Protein AF-0000000085969648 (afdb_homodimer)

Foldseek 3Di:
DDQDDCPDPPNVVQVVVFVVCQVVAADPDPPKKKKKWWAAPVGDIFIFIWHADPVRVPTDHGLRRRCVVCVVVPTLGTAEMEMEIPDPDQDFDDDDPVSLLVVCQSPFAHKYWTAGPVGTIDIDTSCVVAPPHPYPVVVVVVD/DDQDDQPDPPNVVQVVVFVVCQVVAADPDPPKKKKKWWAAPVGDIFIFIWHADPVRVPTDHGLRRRCVVCVVVPTLGTAEMEMEIPDPDQDFDDDDPVSLLVVCQSPFAHKYWTAGPVGTIDIDTSCVVAPPHPYPVVVVVVD

Sequence (286 aa):
MDLGNPSEFPFPDLLKRGKTALSNSYCPYSKFSVAATLLTDDGRIFTGVNVENVSYGLTICAERSAICTAVSEGCQKFKAIVIVTGSTSDECIGPCGACRQFLAEFGTDWDVYFTRKDGSYIKCKVAELLPHAFVPESLQKQSMDLGNPSEFPFPDLLKRGKTALSNSYCPYSKFSVAATLLTDDGRIFTGVNVENVSYGLTICAERSAICTAVSEGCQKFKAIVIVTGSTSDECIGPCGACRQFLAEFGTDWDVYFTRKDGSYIKCKVAELLPHAFVPESLQKQS

Solvent-accessible surface area (backbone atoms only — not comparable to full-atom values): 14949 Å² total; per-residue (Å²): 129,62,60,57,76,60,76,52,85,58,46,52,61,39,50,52,53,13,60,64,34,31,78,28,29,42,31,91,81,80,68,64,31,24,9,13,20,32,32,32,69,87,68,50,77,32,59,8,14,21,40,58,38,72,59,61,90,67,40,38,50,13,61,54,22,11,50,31,37,34,24,35,70,61,44,73,48,55,47,33,36,37,38,36,58,65,54,87,51,80,59,66,61,70,78,52,71,69,48,48,51,57,49,35,58,55,48,39,87,31,38,40,34,20,28,29,72,88,60,50,33,44,65,46,40,41,41,74,76,36,68,88,59,81,32,64,67,60,59,56,69,72,102,128,65,60,58,78,60,78,53,88,58,45,54,60,39,50,52,54,14,61,64,32,32,77,29,28,41,30,91,82,79,68,64,31,26,9,12,20,33,31,32,69,87,68,50,77,31,59,9,14,22,40,59,37,74,60,61,91,67,40,40,49,13,60,55,21,11,50,31,38,33,25,35,70,61,44,74,47,58,46,34,36,38,38,35,55,66,53,87,50,82,59,63,61,71,79,54,71,69,48,48,50,57,49,35,58,56,47,39,86,30,37,39,33,21,30,30,74,87,63,51,33,46,68,47,40,42,41,73,76,36,68,88,59,80,34,65,66,60,60,56,68,74,101

Structure (mmCIF, N/CA/C/O backbone):
data_AF-0000000085969648-model_v1
#
loop_
_entity.id
_entity.type
_entity.pdbx_description
1 polymer 'Cytidine deaminase'
#
loop_
_atom_site.group_PDB
_atom_site.id
_atom_site.type_symbol
_atom_site.label_atom_id
_atom_site.label_alt_id
_atom_site.label_comp_id
_atom_site.label_asym_id
_atom_site.label_entity_id
_atom_site.label_seq_id
_atom_site.pdbx_PDB_ins_code
_atom_site.Cartn_x
_atom_site.Cartn_y
_atom_site.Cartn_z
_atom_site.occupancy
_atom_site.B_iso_or_equiv
_atom_site.auth_seq_id
_atom_site.auth_comp_id
_atom_site.auth_asym_id
_atom_site.auth_atom_id
_atom_site.pdbx_PDB_model_num
ATOM 1 N N . MET A 1 1 ? -1.673 25.516 17.406 1 33.91 1 MET A N 1
ATOM 2 C CA . MET A 1 1 ? -1.643 24.609 16.25 1 33.91 1 MET A CA 1
ATOM 3 C C . MET A 1 1 ? -2.037 25.344 14.977 1 33.91 1 MET A C 1
ATOM 5 O O . MET A 1 1 ? -3.154 25.844 14.867 1 33.91 1 MET A O 1
ATOM 9 N N . ASP A 1 2 ? -1.144 25.984 14.375 1 38.84 2 ASP A N 1
ATOM 10 C CA . ASP A 1 2 ? -1.478 27.047 13.422 1 38.84 2 ASP A CA 1
ATOM 11 C C . ASP A 1 2 ? -2.178 26.469 12.188 1 38.84 2 ASP A C 1
ATOM 13 O O . ASP A 1 2 ? -1.766 25.438 11.656 1 38.84 2 ASP A O 1
ATOM 17 N N . LEU A 1 3 ? -3.42 26.688 12.086 1 44.34 3 LEU A N 1
ATOM 18 C CA . LEU A 1 3 ? -4.215 26.438 10.891 1 44.34 3 LEU A CA 1
ATOM 19 C C . LEU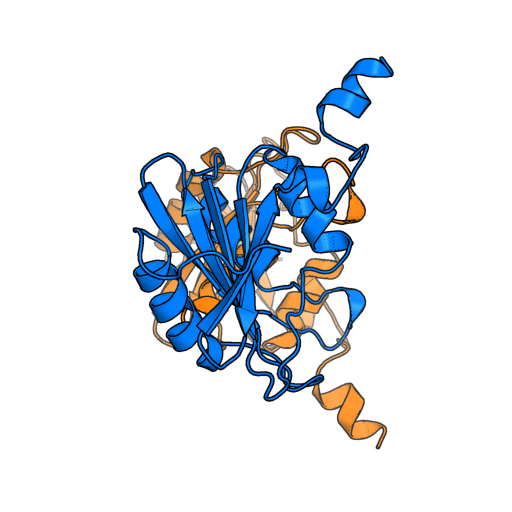 A 1 3 ? -3.561 27.047 9.664 1 44.34 3 LEU A C 1
ATOM 21 O O . LEU A 1 3 ? -3.242 28.25 9.656 1 44.34 3 LEU A O 1
ATOM 25 N N . GLY A 1 4 ? -2.631 26.391 9.141 1 49.47 4 GLY A N 1
ATOM 26 C CA . GLY A 1 4 ? -1.943 27.016 8.023 1 49.47 4 GLY A CA 1
ATOM 27 C C . GLY A 1 4 ? -2.883 27.453 6.914 1 49.47 4 GLY A C 1
ATOM 28 O O . GLY A 1 4 ? -4.059 27.078 6.906 1 49.47 4 GLY A O 1
ATOM 29 N N . ASN A 1 5 ? -2.523 28.531 6.324 1 50.69 5 ASN A N 1
ATOM 30 C CA . ASN A 1 5 ? -3.242 29.125 5.203 1 50.69 5 ASN A CA 1
ATOM 31 C C . ASN A 1 5 ? -3.223 28.219 3.977 1 50.69 5 ASN A C 1
ATOM 33 O O . ASN A 1 5 ? -2.152 27.859 3.492 1 50.69 5 ASN A O 1
ATOM 37 N N . PRO A 1 6 ? -4.289 27.578 3.535 1 56.28 6 PRO A N 1
ATOM 38 C CA . PRO A 1 6 ? -4.57 26.641 2.44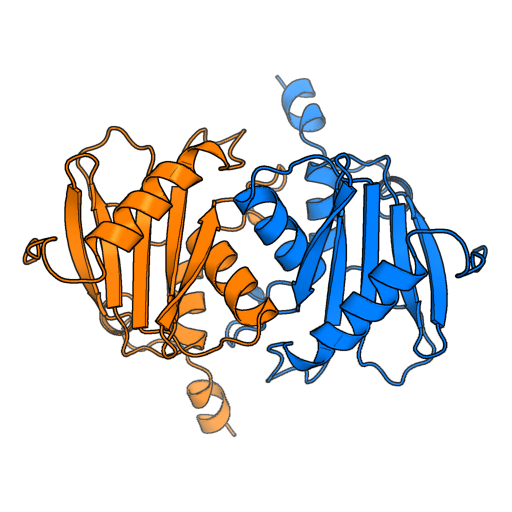3 1 56.28 6 PRO A CA 1
ATOM 39 C C . PRO A 1 6 ? -4.008 27.109 1.104 1 56.28 6 PRO A C 1
ATOM 41 O O . PRO A 1 6 ? -4.047 26.375 0.119 1 56.28 6 PRO A O 1
ATOM 44 N N . SER A 1 7 ? -3.48 28.359 1.023 1 59.16 7 SER A N 1
ATOM 45 C CA . SER A 1 7 ? -3.432 28.906 -0.329 1 59.16 7 SER A CA 1
ATOM 46 C C . SER A 1 7 ? -2.092 28.609 -0.995 1 59.16 7 SER A C 1
ATOM 48 O O . SER A 1 7 ? -1.933 28.828 -2.199 1 59.16 7 SER A O 1
ATOM 50 N N . GLU A 1 8 ? -1.085 28.219 -0.288 1 65.19 8 GLU A N 1
ATOM 51 C CA . GLU A 1 8 ? 0.16 28.141 -1.045 1 65.19 8 GLU A CA 1
ATOM 52 C C . GLU A 1 8 ? 0.368 26.734 -1.601 1 65.19 8 GLU A C 1
ATOM 54 O O . GLU A 1 8 ? 0.03 25.734 -0.945 1 65.19 8 GLU A O 1
ATOM 59 N N . PHE A 1 9 ? 0.714 26.734 -2.943 1 68.06 9 PHE A N 1
ATOM 60 C CA . PHE A 1 9 ? 1.167 25.469 -3.508 1 68.06 9 PHE A CA 1
ATOM 61 C C . PHE A 1 9 ? 2.082 24.734 -2.531 1 68.06 9 PHE A C 1
ATOM 63 O O . PHE A 1 9 ? 2.863 25.375 -1.815 1 68.06 9 PHE A O 1
ATOM 70 N N . PRO A 1 10 ? 1.637 23.5 -2.553 1 77.12 10 PRO A N 1
ATOM 71 C CA . PRO A 1 10 ? 0.837 22.531 -3.322 1 77.12 10 PRO A CA 1
ATOM 72 C C . PRO A 1 10 ? -0.428 22.094 -2.588 1 77.12 10 PRO A C 1
ATOM 74 O O . PRO A 1 10 ? -1.169 21.25 -3.08 1 77.12 10 PRO A O 1
ATOM 77 N N . PHE A 1 11 ? -0.711 22.766 -1.602 1 86.06 11 PHE A N 1
ATOM 78 C CA . PHE A 1 11 ? -1.725 22.234 -0.697 1 86.06 11 PHE A CA 1
ATOM 79 C C . PHE A 1 11 ? -3.08 22.156 -1.389 1 86.06 11 PHE A C 1
ATOM 81 O O . PHE A 1 11 ? -3.732 21.109 -1.369 1 86.06 11 PHE A O 1
ATOM 88 N N . PRO A 1 12 ? -3.441 23.188 -2.145 1 85.25 12 PRO A N 1
ATOM 89 C CA . PRO A 1 12 ? -4.766 23.094 -2.766 1 85.25 12 PRO A CA 1
ATOM 90 C C . PRO A 1 12 ? -4.879 21.922 -3.746 1 85.25 12 PRO A C 1
ATOM 92 O O . PRO A 1 12 ? -5.922 21.281 -3.818 1 85.25 12 PRO A O 1
ATOM 95 N N . ASP A 1 13 ? -3.826 21.703 -4.508 1 89.94 13 ASP A N 1
ATOM 96 C CA . ASP A 1 13 ? -3.826 20.609 -5.469 1 89.94 13 ASP A CA 1
ATOM 97 C C . ASP A 1 13 ? -3.869 19.25 -4.754 1 89.94 13 ASP A C 1
ATOM 99 O O . ASP A 1 13 ? -4.609 18.359 -5.16 1 89.94 13 ASP A O 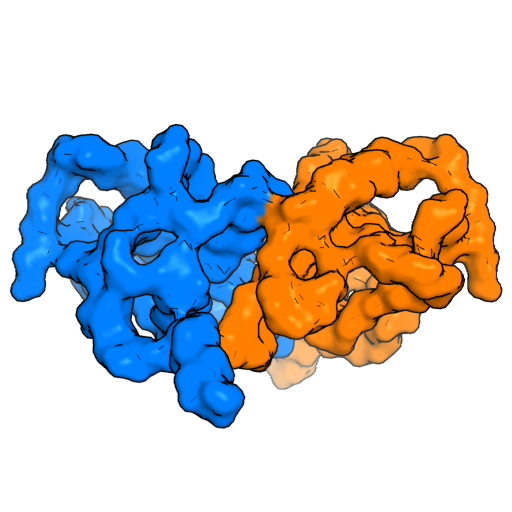1
ATOM 103 N N . LEU A 1 14 ? -3.092 19.141 -3.732 1 94.19 14 LEU A N 1
ATOM 104 C CA . LEU A 1 14 ? -3.055 17.906 -2.963 1 94.19 14 LEU A CA 1
ATOM 105 C C . LEU A 1 14 ? -4.402 17.641 -2.299 1 94.19 14 LEU A C 1
ATOM 107 O O . LEU A 1 14 ? -4.883 16.5 -2.299 1 94.19 14 LEU A O 1
ATOM 111 N N . LEU A 1 15 ? -4.969 18.703 -1.768 1 93.56 15 LEU A N 1
ATOM 112 C CA . LEU A 1 15 ? -6.27 18.562 -1.124 1 93.56 15 LEU A CA 1
ATOM 113 C C . LEU A 1 15 ? -7.332 18.125 -2.129 1 93.56 15 LEU A C 1
ATOM 115 O O . LEU A 1 15 ? -8.109 17.219 -1.854 1 93.56 15 LEU A O 1
ATOM 119 N N . LYS A 1 16 ? -7.367 18.766 -3.223 1 93.81 16 LYS A N 1
ATOM 120 C CA . LYS A 1 16 ? -8.359 18.453 -4.25 1 93.81 16 LYS A CA 1
ATOM 121 C C . LYS A 1 16 ? -8.227 17.016 -4.715 1 93.81 16 LYS A C 1
ATOM 123 O O . LYS A 1 16 ? -9.227 16.297 -4.844 1 93.81 16 LYS A O 1
ATOM 128 N N . ARG A 1 17 ? -7.039 16.562 -4.98 1 95.19 17 ARG A N 1
ATOM 129 C CA . ARG A 1 17 ? -6.797 15.188 -5.398 1 95.19 17 ARG A CA 1
ATOM 130 C C . ARG A 1 17 ? -7.242 14.203 -4.32 1 95.19 17 ARG A C 1
ATOM 132 O O . ARG A 1 17 ? -7.82 13.156 -4.625 1 95.19 17 ARG A O 1
ATOM 139 N N . GLY A 1 18 ? -6.922 14.531 -3.096 1 95.94 18 GLY A N 1
ATOM 140 C CA . GLY A 1 18 ? -7.363 13.703 -1.988 1 95.94 18 GLY A CA 1
ATOM 141 C C . GLY A 1 18 ? -8.875 13.586 -1.891 1 95.94 18 GLY A C 1
ATOM 142 O O . GLY A 1 18 ? -9.406 12.492 -1.735 1 95.94 18 GLY A O 1
ATOM 143 N N . LYS A 1 19 ? -9.523 14.688 -1.994 1 94.75 19 LYS A N 1
ATOM 144 C CA . LYS A 1 19 ? -10.977 14.688 -1.922 1 94.75 19 LYS A CA 1
ATOM 145 C C . LYS A 1 19 ? -11.586 13.836 -3.033 1 94.75 19 LYS A C 1
ATOM 147 O O . LYS A 1 19 ? -12.547 13.094 -2.803 1 94.75 19 LYS A O 1
ATOM 152 N N . THR A 1 20 ? -11.008 13.93 -4.156 1 96.06 20 THR A N 1
ATOM 153 C CA . THR A 1 20 ? -11.484 13.148 -5.293 1 96.06 20 THR A CA 1
ATOM 154 C C . THR A 1 20 ? -11.273 11.656 -5.051 1 96.06 20 THR A C 1
ATOM 156 O O . THR A 1 20 ? -12.109 10.836 -5.43 1 96.06 20 THR A O 1
ATOM 159 N N . ALA A 1 21 ? -10.242 11.305 -4.406 1 97.19 21 ALA A N 1
ATOM 160 C CA . ALA A 1 21 ? -9.852 9.906 -4.227 1 97.19 21 ALA A CA 1
ATOM 161 C C . ALA A 1 21 ? -10.664 9.25 -3.117 1 97.19 21 ALA A C 1
ATOM 163 O O . ALA A 1 21 ? -10.68 8.023 -2.99 1 97.19 21 ALA A O 1
ATOM 164 N N . LEU A 1 22 ? -11.367 10.031 -2.316 1 96.62 22 LEU A N 1
ATOM 165 C CA . LEU A 1 22 ? -12.109 9.5 -1.186 1 96.62 22 LEU A CA 1
ATOM 166 C C . LEU A 1 22 ? -13.094 8.422 -1.643 1 96.62 22 LEU A C 1
ATOM 168 O O . LEU A 1 22 ? -13.297 7.426 -0.942 1 96.62 22 LEU A O 1
ATOM 172 N N . SER A 1 23 ? -13.609 8.57 -2.773 1 96.88 23 SER A N 1
ATOM 173 C CA . SER A 1 23 ? -14.633 7.656 -3.266 1 96.88 23 SER A CA 1
ATOM 174 C C . SER A 1 23 ? -14.039 6.297 -3.617 1 96.88 23 SER A C 1
ATOM 176 O O . SER A 1 23 ? -14.773 5.32 -3.795 1 96.88 23 SER A O 1
ATOM 178 N N . ASN A 1 24 ? -12.766 6.188 -3.74 1 98.06 24 ASN A N 1
ATOM 179 C CA . ASN A 1 24 ? -12.109 4.934 -4.078 1 98.06 24 ASN A CA 1
ATOM 180 C C . ASN A 1 24 ? -11.789 4.113 -2.83 1 98.06 24 ASN A C 1
ATOM 182 O O . ASN A 1 24 ? -11.336 2.971 -2.932 1 98.06 24 ASN A O 1
ATOM 186 N N . SER A 1 25 ? -11.984 4.703 -1.678 1 98.19 25 SER A N 1
ATOM 187 C CA . SER A 1 25 ? -11.656 4 -0.44 1 98.19 25 SER A CA 1
ATOM 188 C C . SER A 1 25 ? -12.375 2.66 -0.36 1 98.19 25 SER A C 1
ATOM 190 O O . SER A 1 25 ? -13.547 2.557 -0.734 1 98.19 25 SER A O 1
ATOM 192 N N . TYR A 1 26 ? -11.68 1.602 0.066 1 98.5 26 TYR A N 1
ATOM 193 C CA . TYR A 1 26 ? -12.289 0.32 0.4 1 98.5 26 TYR A CA 1
ATOM 194 C C . TYR A 1 26 ? -12.461 0.175 1.907 1 98.5 26 TYR A C 1
ATOM 196 O O . TYR A 1 26 ? -11.547 -0.28 2.602 1 98.5 26 TYR A O 1
ATOM 204 N N . CYS A 1 27 ? -13.609 0.521 2.371 1 97.19 27 CYS A N 1
ATOM 205 C CA . CYS A 1 27 ? -13.867 0.559 3.805 1 97.19 27 CYS A CA 1
ATOM 206 C C . CYS A 1 27 ? -15.258 0.007 4.117 1 97.19 27 CYS A C 1
ATOM 208 O O . CYS A 1 27 ? -16.062 0.671 4.777 1 97.19 27 CYS A O 1
ATOM 210 N N . PRO A 1 28 ? -15.484 -1.231 3.738 1 95.75 28 PRO A N 1
ATOM 211 C CA . PRO A 1 28 ? -16.812 -1.8 3.924 1 95.75 28 PRO A CA 1
ATOM 212 C C . PRO A 1 28 ? -17.156 -2.033 5.395 1 95.75 28 PRO A C 1
ATOM 214 O O . PRO A 1 28 ? -18.328 -2.229 5.734 1 95.75 28 PRO A O 1
ATOM 217 N N . TYR A 1 29 ? -16.25 -2.002 6.285 1 94.94 29 TYR A N 1
ATOM 218 C CA . TYR A 1 29 ? -16.5 -2.355 7.68 1 94.94 29 TYR A CA 1
ATOM 219 C C . TYR A 1 29 ? -16.672 -1.106 8.539 1 94.94 29 TYR A C 1
ATOM 221 O O . TYR A 1 29 ? -17.688 -0.944 9.211 1 94.94 29 TYR A O 1
ATOM 229 N N . SER A 1 30 ? -15.734 -0.172 8.492 1 92.44 30 SER A N 1
ATOM 230 C CA . SER A 1 30 ? -15.797 1.049 9.289 1 92.44 30 SER A CA 1
ATOM 231 C C . SER A 1 30 ? -16.703 2.086 8.641 1 92.44 30 SER A C 1
ATOM 233 O O . SER A 1 30 ? -17.266 2.943 9.32 1 92.44 30 SER A O 1
ATOM 235 N N . LYS A 1 31 ? -16.75 1.983 7.281 1 94 31 LYS A N 1
ATOM 236 C CA . LYS A 1 31 ? -17.438 2.98 6.477 1 94 31 LYS A CA 1
ATOM 237 C C . LYS A 1 31 ? -16.812 4.359 6.633 1 94 31 LYS A C 1
ATOM 239 O O . LYS A 1 31 ? -17.484 5.379 6.473 1 94 31 LYS A O 1
ATOM 244 N N . PHE A 1 32 ? -15.602 4.383 7.074 1 94.25 32 PHE A N 1
ATOM 245 C CA . PHE A 1 32 ? -14.828 5.605 7.273 1 94.25 32 PHE A CA 1
ATOM 246 C C . PHE A 1 32 ? -13.781 5.766 6.18 1 94.25 32 PHE A C 1
ATOM 248 O O . PHE A 1 32 ? -12.688 5.195 6.266 1 94.25 32 PHE A O 1
ATOM 255 N N . SER A 1 33 ? -14.078 6.586 5.184 1 97 33 SER A N 1
ATOM 256 C CA . SER A 1 33 ? -13.195 6.742 4.035 1 97 33 SER A CA 1
ATOM 257 C C . SER A 1 33 ? -12.039 7.691 4.352 1 97 33 SER A C 1
ATOM 259 O O . SER A 1 33 ? -12.25 8.742 4.957 1 97 33 SER A O 1
ATOM 261 N N . VAL A 1 34 ? -10.922 7.336 3.986 1 97.25 34 VAL A N 1
ATOM 262 C CA . VAL A 1 34 ? -9.727 8.156 4.125 1 97.25 34 VAL A CA 1
ATOM 263 C C . VAL A 1 34 ? -8.93 8.133 2.824 1 97.25 34 VAL A C 1
ATOM 265 O O . VAL A 1 34 ? -8.828 7.098 2.17 1 97.25 34 VAL A O 1
ATOM 268 N N . ALA A 1 35 ? -8.359 9.234 2.453 1 98.12 35 ALA A N 1
ATOM 269 C CA . ALA A 1 35 ? -7.418 9.367 1.346 1 98.12 35 ALA A CA 1
ATOM 270 C C . ALA A 1 35 ? -6.184 10.156 1.768 1 98.12 35 ALA A C 1
ATOM 272 O O . ALA A 1 35 ? -6.238 10.945 2.709 1 98.12 35 ALA A O 1
ATOM 273 N N . ALA A 1 36 ? -5.113 9.859 1.086 1 98.38 36 ALA A N 1
ATOM 274 C CA . ALA A 1 36 ? -3.865 10.586 1.292 1 98.38 36 ALA A CA 1
ATOM 275 C C . ALA A 1 36 ? -3.207 10.938 -0.039 1 98.38 36 ALA A C 1
ATOM 277 O O . ALA A 1 36 ? -3.211 10.125 -0.971 1 98.38 36 ALA A O 1
ATOM 278 N N . THR A 1 37 ? -2.719 12.117 -0.106 1 98.31 37 THR A N 1
ATOM 279 C CA . THR A 1 37 ? -1.938 12.562 -1.254 1 98.31 37 THR A CA 1
ATOM 280 C C . THR A 1 37 ? -0.514 12.922 -0.833 1 98.31 37 THR A C 1
ATOM 282 O O . THR A 1 37 ? -0.313 13.734 0.068 1 98.31 37 THR A O 1
ATOM 285 N N . LEU A 1 38 ? 0.43 12.328 -1.522 1 98.31 38 LEU A N 1
ATOM 286 C CA . LEU A 1 38 ? 1.841 12.391 -1.16 1 98.31 38 LEU A CA 1
ATOM 287 C C . LEU A 1 38 ? 2.631 13.18 -2.201 1 98.31 38 LEU A C 1
ATOM 289 O O . LEU A 1 38 ? 2.553 12.883 -3.396 1 98.31 38 LEU A O 1
ATOM 293 N N . LEU A 1 39 ? 3.311 14.188 -1.748 1 97.94 39 LEU A N 1
ATOM 294 C CA . LEU A 1 39 ? 4.227 14.945 -2.588 1 97.94 39 LEU A CA 1
ATOM 295 C C . LEU A 1 39 ? 5.664 14.484 -2.385 1 97.94 39 LEU A C 1
ATOM 297 O O . LEU A 1 39 ? 6.184 14.523 -1.266 1 97.94 39 LEU A O 1
ATOM 301 N N . THR A 1 40 ? 6.246 14.086 -3.545 1 97.44 40 THR A N 1
ATOM 302 C CA . THR A 1 40 ? 7.629 13.617 -3.477 1 97.44 40 THR A CA 1
ATOM 303 C C . THR A 1 40 ? 8.602 14.789 -3.641 1 97.44 40 THR A C 1
ATOM 305 O O . THR A 1 40 ? 8.188 15.898 -3.977 1 97.44 40 THR A O 1
ATOM 308 N N . ASP A 1 41 ? 9.891 14.484 -3.395 1 94.94 41 ASP A N 1
ATOM 309 C CA . ASP A 1 41 ? 10.914 15.516 -3.471 1 94.94 41 ASP A CA 1
ATOM 310 C C . ASP A 1 41 ? 11.141 15.961 -4.914 1 94.94 41 ASP A C 1
ATOM 312 O O . ASP A 1 41 ? 11.586 17.094 -5.16 1 94.94 41 ASP A O 1
ATOM 316 N N . ASP A 1 42 ? 10.805 15.055 -5.812 1 94.44 42 ASP A N 1
ATOM 317 C CA . ASP A 1 42 ? 10.984 15.398 -7.219 1 94.44 42 ASP A CA 1
ATOM 318 C C . ASP A 1 42 ? 9.711 16 -7.809 1 94.44 42 ASP A C 1
ATOM 320 O O . ASP A 1 42 ? 9.617 16.188 -9.023 1 94.44 42 ASP A O 1
ATOM 324 N N . GLY A 1 43 ? 8.711 16.234 -6.969 1 94.25 43 GLY A N 1
ATOM 325 C CA . GLY A 1 43 ? 7.551 17.016 -7.379 1 94.25 43 GLY A CA 1
ATOM 326 C C . GLY A 1 43 ? 6.395 16.156 -7.852 1 94.25 43 GLY A C 1
ATOM 327 O O . GLY A 1 43 ? 5.355 16.672 -8.266 1 94.25 43 GLY A O 1
ATOM 328 N N . ARG A 1 44 ? 6.527 14.875 -7.832 1 96.38 44 ARG A N 1
ATOM 329 C CA . ARG A 1 44 ? 5.434 13.992 -8.219 1 96.38 44 ARG A CA 1
ATOM 330 C C . ARG A 1 44 ? 4.426 13.844 -7.086 1 96.38 44 ARG A C 1
ATOM 332 O O . ARG A 1 44 ? 4.77 14.008 -5.914 1 96.38 44 ARG A O 1
ATOM 339 N N . ILE A 1 45 ? 3.145 13.594 -7.516 1 97.19 45 ILE A N 1
ATOM 340 C CA . ILE A 1 45 ? 2.074 13.422 -6.539 1 97.19 45 ILE A CA 1
ATOM 341 C C . ILE A 1 45 ? 1.483 12.023 -6.664 1 97.19 45 ILE A C 1
ATOM 343 O O . ILE A 1 45 ? 1.191 11.562 -7.77 1 97.19 45 ILE A O 1
ATOM 347 N N . PHE A 1 46 ? 1.415 11.273 -5.559 1 98 46 PHE A N 1
ATOM 348 C CA . PHE A 1 46 ? 0.797 9.953 -5.496 1 98 46 PHE A CA 1
ATOM 349 C C . PHE A 1 46 ? -0.366 9.953 -4.512 1 98 46 PHE A C 1
ATOM 351 O O . PHE A 1 46 ? -0.323 10.633 -3.486 1 98 46 PHE A O 1
ATOM 358 N N . THR A 1 47 ? -1.393 9.172 -4.824 1 98.19 47 THR A N 1
ATOM 359 C CA . THR A 1 47 ? -2.588 9.078 -3.992 1 98.19 47 THR A CA 1
ATOM 360 C C . THR A 1 47 ? -2.756 7.664 -3.445 1 98.19 47 THR A C 1
ATOM 362 O O . THR A 1 47 ? -2.42 6.688 -4.121 1 98.19 47 THR A O 1
ATOM 365 N N . GLY A 1 48 ? -3.184 7.559 -2.254 1 98.69 48 GLY A N 1
ATOM 366 C CA . GLY A 1 48 ? -3.596 6.324 -1.607 1 98.69 48 GLY A CA 1
ATOM 367 C C . GLY A 1 48 ? -4.891 6.461 -0.829 1 98.69 48 GLY A C 1
ATOM 368 O O . GLY A 1 48 ? -5.238 7.555 -0.38 1 98.69 48 GLY A O 1
ATOM 369 N N . VAL A 1 49 ? -5.586 5.348 -0.695 1 98.75 49 VAL A N 1
ATOM 370 C CA . VAL A 1 49 ? -6.789 5.305 0.129 1 98.75 49 VAL A CA 1
ATOM 371 C C . VAL A 1 49 ? -6.684 4.16 1.135 1 98.75 49 VAL A C 1
ATOM 373 O O . VAL A 1 49 ? -5.789 3.316 1.033 1 98.75 49 VAL A O 1
ATOM 376 N N . ASN A 1 50 ? -7.57 4.25 2.148 1 98.56 50 ASN A N 1
ATOM 377 C CA . ASN A 1 50 ? -7.582 3.113 3.062 1 98.56 50 ASN A CA 1
ATOM 378 C C . ASN A 1 50 ? -8.195 1.877 2.406 1 98.56 50 ASN A C 1
ATOM 380 O O . ASN A 1 50 ? -9.156 1.982 1.645 1 98.56 50 ASN A O 1
ATOM 384 N N . VAL A 1 51 ? -7.539 0.746 2.633 1 98.69 51 VAL A N 1
ATOM 385 C CA . VAL A 1 51 ? -7.941 -0.57 2.146 1 98.69 51 VAL A CA 1
ATOM 386 C C . VAL A 1 51 ? -8.164 -1.513 3.326 1 98.69 51 VAL A C 1
ATOM 388 O O . VAL A 1 51 ? -7.211 -2.105 3.842 1 98.69 51 VAL A O 1
ATOM 391 N N . GLU A 1 52 ? -9.422 -1.707 3.65 1 98.25 52 GLU A N 1
ATOM 392 C CA . GLU A 1 52 ? -9.758 -2.5 4.828 1 98.25 52 GLU A CA 1
ATOM 393 C C . GLU A 1 52 ? -9.766 -3.992 4.508 1 98.25 52 GLU A C 1
ATOM 395 O O . GLU A 1 52 ? -9.742 -4.379 3.34 1 98.25 52 GLU A O 1
ATOM 400 N N . ASN A 1 53 ? -9.656 -4.738 5.465 1 98.12 53 ASN A N 1
ATOM 401 C CA . ASN A 1 53 ? -9.664 -6.195 5.406 1 98.12 53 ASN A CA 1
ATOM 402 C C . ASN A 1 53 ? -10.523 -6.801 6.512 1 98.12 53 ASN A C 1
ATOM 404 O O . ASN A 1 53 ? -10.586 -6.262 7.617 1 98.12 53 ASN A O 1
ATOM 408 N N . VAL A 1 54 ? -11.117 -7.934 6.211 1 96.06 54 VAL A N 1
ATOM 409 C CA . VAL A 1 54 ? -11.961 -8.617 7.184 1 96.06 54 VAL A CA 1
ATOM 410 C C . VAL A 1 54 ? -11.125 -9.047 8.383 1 96.06 54 VAL A C 1
ATOM 412 O O . VAL A 1 54 ? -11.633 -9.117 9.508 1 96.06 54 VAL A O 1
ATOM 415 N N . SER A 1 55 ? -9.977 -9.516 8.141 1 95.06 55 SER A N 1
ATOM 416 C CA . SER A 1 55 ? -9 -9.555 9.227 1 95.06 55 SER A CA 1
ATOM 417 C C . SER A 1 55 ? -8.5 -8.148 9.57 1 95.06 55 SER A C 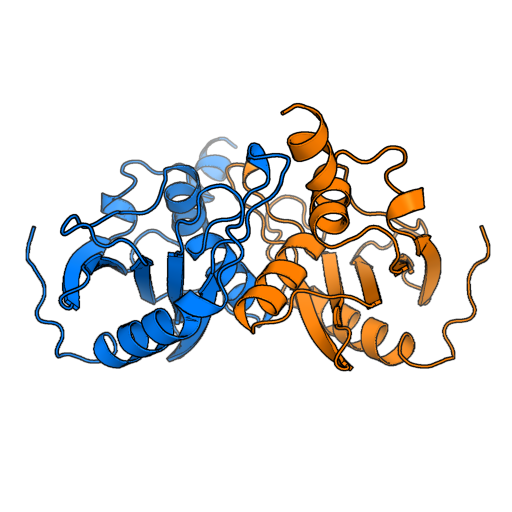1
ATOM 419 O O . SER A 1 55 ? -7.543 -7.66 8.961 1 95.06 55 SER A O 1
ATOM 421 N N . TYR A 1 56 ? -8.969 -7.516 10.531 1 94.19 56 TYR A N 1
ATOM 422 C CA . TYR A 1 56 ? -8.859 -6.078 10.75 1 94.19 56 TYR A CA 1
ATOM 423 C C . TYR A 1 56 ? -7.402 -5.66 10.898 1 94.19 56 TYR A C 1
ATOM 425 O O . TYR A 1 56 ? -7.016 -4.566 10.469 1 94.19 56 TYR A O 1
ATOM 433 N N . GLY A 1 57 ? -6.594 -6.41 11.5 1 94.44 57 GLY A N 1
ATOM 434 C CA . GLY A 1 57 ? -5.188 -6.098 11.703 1 94.44 57 GLY A CA 1
ATOM 435 C C . GLY A 1 57 ? -4.41 -5.977 10.406 1 94.44 57 GLY A C 1
ATOM 436 O O . GLY A 1 57 ? -3.291 -5.461 10.391 1 94.44 57 GLY A O 1
ATOM 437 N N . LEU A 1 58 ? -4.984 -6.355 9.227 1 96.5 58 LEU A N 1
ATOM 438 C CA . LEU A 1 58 ? -4.301 -6.332 7.941 1 96.5 58 LEU A CA 1
ATOM 439 C C . LEU A 1 58 ? -4.715 -5.109 7.129 1 96.5 58 LEU A C 1
ATOM 441 O O . LEU A 1 58 ? -4.227 -4.906 6.016 1 96.5 58 LEU A O 1
ATOM 445 N N . THR A 1 59 ? -5.645 -4.332 7.738 1 98.06 59 THR A N 1
ATOM 446 C CA . THR A 1 59 ? -6.047 -3.092 7.086 1 98.06 59 THR A CA 1
ATOM 447 C C . THR A 1 59 ? -4.836 -2.197 6.836 1 98.06 59 THR A C 1
ATOM 449 O O . THR A 1 59 ? -3.938 -2.107 7.676 1 98.06 59 THR A O 1
ATOM 452 N N . ILE A 1 60 ? -4.844 -1.564 5.676 1 98.44 60 ILE A N 1
ATOM 453 C CA . ILE A 1 60 ? -3.777 -0.624 5.344 1 98.44 60 ILE A CA 1
ATOM 454 C C . ILE A 1 60 ? -4.355 0.782 5.203 1 98.44 60 ILE A C 1
ATOM 456 O O . ILE A 1 60 ? -5.242 1.014 4.379 1 98.44 60 ILE A O 1
ATOM 460 N N . CYS A 1 61 ? -3.855 1.697 5.934 1 98.44 61 CYS A N 1
ATOM 461 C CA . CYS A 1 61 ? -4.324 3.078 5.934 1 98.44 61 CYS A CA 1
ATOM 462 C C . CYS A 1 61 ? -3.945 3.781 4.633 1 98.44 61 CYS A C 1
ATOM 464 O O . CYS A 1 61 ? -3.023 3.355 3.938 1 98.44 61 CYS A O 1
ATOM 466 N N . ALA A 1 62 ? -4.57 4.883 4.41 1 98.69 62 ALA A N 1
ATOM 467 C CA . ALA A 1 62 ? -4.375 5.676 3.199 1 98.69 62 ALA A CA 1
ATOM 468 C C . ALA A 1 62 ? -2.928 6.148 3.084 1 98.69 62 ALA A C 1
ATOM 470 O O . ALA A 1 62 ? -2.354 6.152 1.991 1 98.69 62 ALA A O 1
ATOM 471 N N . GLU A 1 63 ? -2.371 6.59 4.203 1 98.38 63 GLU A N 1
ATOM 472 C CA . GLU A 1 63 ? -1.003 7.102 4.195 1 98.38 63 GLU A CA 1
ATOM 473 C C . GLU A 1 63 ? -0.02 6.043 3.705 1 98.38 63 GLU A C 1
ATOM 475 O O . GLU A 1 63 ? 0.824 6.32 2.85 1 98.38 63 GLU A O 1
ATOM 480 N N . ARG A 1 64 ? -0.153 4.84 4.27 1 98.75 64 ARG A N 1
ATOM 481 C CA . ARG A 1 64 ? 0.737 3.746 3.891 1 98.75 64 ARG A CA 1
ATOM 482 C C . ARG A 1 64 ? 0.484 3.307 2.453 1 98.75 64 A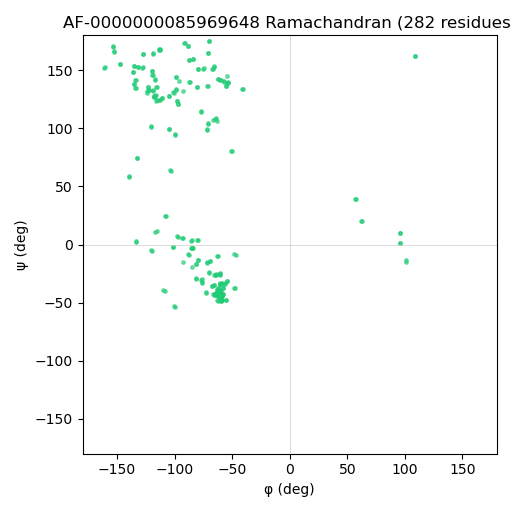RG A C 1
ATOM 484 O O . ARG A 1 64 ? 1.421 2.965 1.729 1 98.75 64 ARG A O 1
ATOM 491 N N . SER A 1 65 ? -0.738 3.344 2.033 1 98.81 65 SER A N 1
ATOM 492 C CA . SER A 1 65 ? -1.072 3.057 0.643 1 98.81 65 SER A CA 1
ATOM 493 C C . SER A 1 65 ? -0.384 4.035 -0.304 1 98.81 65 SER A C 1
ATOM 495 O O . SER A 1 65 ? 0.191 3.627 -1.315 1 98.81 65 SER A O 1
ATOM 497 N N . ALA A 1 66 ? -0.439 5.312 -0.041 1 98.75 66 ALA A N 1
ATOM 498 C CA . ALA A 1 66 ? 0.176 6.332 -0.885 1 98.75 66 ALA A CA 1
ATOM 499 C C . ALA A 1 66 ? 1.686 6.129 -0.978 1 98.75 66 ALA A C 1
ATOM 501 O O . ALA A 1 66 ? 2.268 6.242 -2.061 1 98.75 66 ALA A O 1
ATOM 502 N N . ILE A 1 67 ? 2.283 5.875 0.144 1 98.81 67 ILE A N 1
ATOM 503 C CA . ILE A 1 67 ? 3.729 5.691 0.177 1 98.81 67 ILE A CA 1
ATOM 504 C C . ILE A 1 67 ? 4.109 4.449 -0.623 1 98.81 67 ILE A C 1
ATOM 506 O O . ILE A 1 67 ? 5.082 4.469 -1.385 1 98.81 67 ILE A O 1
ATOM 510 N N . CYS A 1 68 ? 3.355 3.354 -0.467 1 98.69 68 CYS A N 1
ATOM 511 C CA . CYS A 1 68 ? 3.629 2.15 -1.244 1 98.69 68 CYS A CA 1
ATOM 512 C C . CYS A 1 68 ? 3.562 2.439 -2.738 1 98.69 68 CYS A C 1
ATOM 514 O O . CYS A 1 68 ? 4.395 1.951 -3.506 1 98.69 68 CYS A O 1
ATOM 516 N N . THR A 1 69 ? 2.594 3.189 -3.141 1 98.19 69 THR A N 1
ATOM 517 C CA . THR A 1 69 ? 2.48 3.572 -4.543 1 98.19 69 THR A CA 1
ATOM 518 C C . THR A 1 69 ? 3.719 4.34 -4.996 1 98.19 69 THR A C 1
ATOM 520 O O . THR A 1 69 ? 4.301 4.035 -6.039 1 98.19 69 THR A O 1
ATOM 523 N N . ALA A 1 70 ? 4.137 5.316 -4.246 1 98.5 70 ALA A N 1
ATOM 524 C CA . ALA A 1 70 ? 5.297 6.137 -4.59 1 98.5 70 ALA A CA 1
ATOM 525 C C . ALA A 1 70 ? 6.559 5.289 -4.691 1 98.5 70 ALA A C 1
ATOM 527 O O . ALA A 1 70 ? 7.332 5.422 -5.645 1 98.5 70 ALA A O 1
ATOM 528 N N . VAL A 1 71 ? 6.758 4.422 -3.709 1 98.69 71 VAL A N 1
ATOM 529 C CA . VAL A 1 71 ? 7.949 3.576 -3.686 1 98.69 71 VAL A CA 1
ATOM 530 C C . VAL A 1 71 ? 7.953 2.656 -4.902 1 98.69 71 VAL A C 1
ATOM 532 O O . VAL A 1 71 ? 9 2.441 -5.523 1 98.69 71 VAL A O 1
ATOM 535 N N . SER A 1 72 ? 6.809 2.146 -5.238 1 97.88 72 SER A N 1
ATOM 536 C CA . SER A 1 72 ? 6.695 1.283 -6.406 1 97.88 72 SER A CA 1
ATOM 537 C C . SER A 1 72 ? 7.098 2.021 -7.68 1 97.88 72 SER A C 1
ATOM 539 O O . SER A 1 72 ? 7.477 1.397 -8.672 1 97.88 72 SER A O 1
ATOM 541 N N . GLU A 1 73 ? 6.973 3.295 -7.637 1 96.88 73 GLU A N 1
ATOM 542 C CA . GLU A 1 73 ? 7.336 4.125 -8.781 1 96.88 73 GLU A CA 1
ATOM 543 C C . GLU A 1 73 ? 8.742 4.695 -8.625 1 96.88 73 GLU A C 1
ATOM 545 O O . GLU A 1 73 ? 9.141 5.598 -9.367 1 96.88 73 GLU A O 1
ATOM 550 N N . GLY A 1 74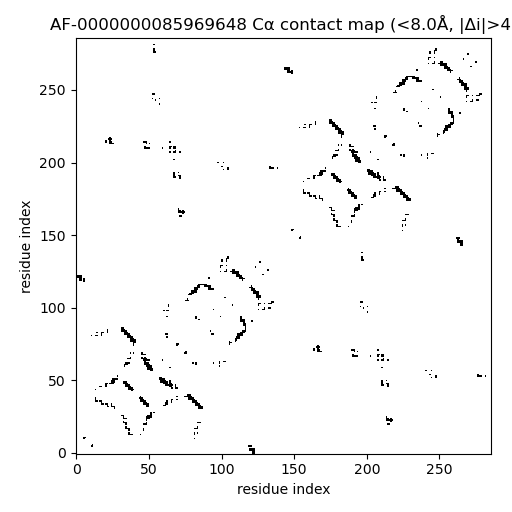 ? 9.438 4.297 -7.648 1 96.94 74 GLY A N 1
ATOM 551 C CA . GLY A 1 74 ? 10.852 4.613 -7.504 1 96.94 74 GLY A CA 1
ATOM 552 C C . GLY A 1 74 ? 11.109 5.82 -6.625 1 96.94 74 GLY A C 1
ATOM 553 O O . GLY A 1 74 ? 12.219 6.355 -6.605 1 96.94 74 GLY A O 1
ATOM 554 N N . CYS A 1 75 ? 10.109 6.328 -5.941 1 97.94 75 CYS A N 1
ATOM 555 C CA . CYS A 1 75 ? 10.25 7.508 -5.098 1 97.94 75 CYS A CA 1
ATOM 556 C C . CYS A 1 75 ? 10.375 7.113 -3.629 1 97.94 75 CYS A C 1
ATOM 558 O O . CYS A 1 75 ? 9.547 6.363 -3.111 1 97.94 75 CYS A O 1
ATOM 560 N N . GLN A 1 76 ? 11.414 7.695 -2.949 1 98.06 76 GLN A N 1
ATOM 561 C CA . GLN A 1 76 ? 11.617 7.332 -1.552 1 98.06 76 GLN A CA 1
ATOM 562 C C . GLN A 1 76 ? 11.844 8.57 -0.687 1 98.06 76 GLN A C 1
ATOM 564 O O . GLN A 1 76 ? 12.148 8.453 0.501 1 98.06 76 GLN A O 1
ATOM 569 N N . LYS A 1 77 ? 11.789 9.727 -1.288 1 98.12 77 LYS A N 1
ATOM 570 C CA . LYS A 1 77 ? 11.922 10.992 -0.568 1 98.12 77 LYS A CA 1
ATOM 571 C C . LYS A 1 77 ? 10.664 11.844 -0.705 1 98.12 77 LYS A C 1
ATOM 573 O O . LYS A 1 77 ? 10.164 12.047 -1.813 1 98.12 77 LYS A O 1
ATOM 578 N N . PHE A 1 78 ? 10.227 12.344 0.432 1 98.19 78 PHE A N 1
ATOM 579 C CA . PHE A 1 78 ? 8.914 12.977 0.432 1 98.19 78 PHE A CA 1
ATOM 580 C C . PHE A 1 78 ? 8.992 14.375 1.034 1 98.19 78 PHE A C 1
ATOM 582 O O . PHE A 1 78 ? 9.812 14.633 1.912 1 98.19 78 PHE A O 1
ATOM 589 N N . LYS A 1 79 ? 8.078 15.234 0.6 1 97.31 79 LYS A N 1
ATOM 590 C CA . LYS A 1 79 ? 8.023 16.609 1.074 1 97.31 79 LYS A CA 1
ATOM 591 C C . LYS A 1 79 ? 6.801 16.844 1.963 1 97.31 79 LYS A C 1
ATOM 593 O O . LYS A 1 79 ? 6.863 17.609 2.928 1 97.31 79 LYS A O 1
ATOM 598 N N . ALA A 1 80 ? 5.723 16.203 1.511 1 97.25 80 ALA A N 1
ATOM 599 C CA . ALA A 1 80 ? 4.488 16.453 2.254 1 97.25 80 ALA A CA 1
ATOM 600 C C . ALA A 1 80 ? 3.455 15.367 1.975 1 97.25 80 ALA A C 1
ATOM 602 O O . ALA A 1 80 ? 3.453 14.766 0.898 1 97.25 80 ALA A O 1
ATOM 603 N N . ILE A 1 81 ? 2.59 15.148 2.939 1 97.81 81 ILE A N 1
ATOM 604 C CA . ILE A 1 81 ? 1.416 14.305 2.758 1 97.81 81 ILE A CA 1
ATOM 605 C C . ILE A 1 81 ? 0.185 15 3.338 1 97.81 81 ILE A C 1
ATOM 607 O O . ILE A 1 81 ? 0.258 15.617 4.398 1 97.81 81 ILE A O 1
ATOM 611 N N . VAL A 1 82 ? -0.887 14.961 2.578 1 96.62 82 VAL A N 1
ATOM 612 C CA . VAL A 1 82 ? -2.164 15.516 3.018 1 96.62 82 VAL A CA 1
ATOM 613 C C . VAL A 1 82 ? -3.16 14.383 3.256 1 96.62 82 VAL A C 1
ATOM 615 O O . VAL A 1 82 ? -3.404 13.562 2.365 1 96.62 82 VAL A O 1
ATOM 618 N N . ILE A 1 83 ? -3.715 14.383 4.422 1 96.69 83 ILE A N 1
ATOM 619 C CA . ILE A 1 83 ? -4.695 13.367 4.797 1 96.69 83 ILE A CA 1
ATOM 620 C C . ILE A 1 83 ? -6.098 13.977 4.777 1 96.69 83 ILE A C 1
ATOM 622 O O . ILE A 1 83 ? -6.34 15.008 5.398 1 96.69 83 ILE A O 1
ATOM 626 N N . VAL A 1 84 ? -6.938 13.305 4.086 1 95.06 84 VAL A N 1
ATOM 627 C CA . VAL A 1 84 ? -8.32 13.742 3.936 1 95.06 84 VAL A CA 1
ATOM 628 C C . VAL A 1 84 ? -9.266 12.633 4.414 1 95.06 84 VAL A C 1
ATOM 630 O O . VAL A 1 84 ? -9.078 11.461 4.074 1 95.06 84 VAL A O 1
ATOM 633 N N . THR A 1 85 ? -10.273 12.969 5.168 1 94.19 85 THR A N 1
ATOM 634 C CA . THR A 1 85 ? -11.234 12 5.66 1 94.19 85 THR A CA 1
ATOM 635 C C . THR A 1 85 ? -12.641 12.328 5.168 1 94.19 85 THR A C 1
ATOM 637 O O . THR A 1 85 ? -12.953 13.492 4.898 1 94.19 85 THR A O 1
ATOM 640 N N . GLY A 1 86 ? -13.375 11.242 5.02 1 89.56 86 GLY A N 1
ATOM 641 C CA . GLY A 1 86 ? -14.781 11.43 4.684 1 89.56 86 GLY A CA 1
ATOM 642 C C . GLY A 1 86 ? -15.641 11.773 5.879 1 89.56 86 GLY A C 1
ATOM 643 O O . GLY A 1 86 ? -16.875 11.789 5.781 1 89.56 86 GLY A O 1
ATOM 644 N N . SER A 1 87 ? -15.031 11.906 6.91 1 76.75 87 SER A N 1
ATOM 645 C CA . SER A 1 87 ? -15.766 12.203 8.133 1 76.75 87 SER A CA 1
ATOM 646 C C . SER A 1 87 ? -16.5 13.539 8.031 1 76.75 87 SER A C 1
ATOM 648 O O . SER A 1 87 ? -16.016 14.461 7.371 1 76.75 87 SER A O 1
ATOM 650 N N . THR A 1 88 ? -17.656 13.461 8.633 1 72.38 88 THR A N 1
ATOM 651 C CA . THR A 1 88 ? -18.438 14.688 8.75 1 72.38 88 THR A CA 1
ATOM 652 C C . THR A 1 88 ? -18.016 15.484 9.977 1 72.38 88 THR A C 1
ATOM 654 O O . THR A 1 88 ? -18.484 16.609 10.188 1 72.38 88 THR A O 1
ATOM 657 N N . SER A 1 89 ? -17.125 14.852 10.641 1 70.81 89 SER A N 1
ATOM 658 C CA . SER A 1 89 ? -16.703 15.523 11.867 1 70.81 89 SER A CA 1
ATOM 659 C C . SER A 1 89 ? -15.797 16.703 11.562 1 70.81 89 SER A C 1
ATOM 661 O O . SER A 1 89 ? -15.125 16.734 10.531 1 70.81 89 SER A O 1
ATOM 663 N N . ASP A 1 90 ? -15.867 17.672 12.461 1 76.44 90 ASP A N 1
ATOM 664 C CA . ASP A 1 90 ? -15.039 18.875 12.367 1 76.44 90 ASP A CA 1
ATOM 665 C C . ASP A 1 90 ? -13.664 18.656 12.992 1 76.44 90 ASP A C 1
ATOM 667 O O . ASP A 1 90 ? -12.852 19.562 13.047 1 76.44 90 ASP A O 1
ATOM 671 N N . GLU A 1 91 ? -13.422 17.562 13.398 1 79.62 91 GLU A N 1
ATOM 672 C CA . GLU A 1 91 ? -12.133 17.297 14.031 1 79.62 91 GLU A CA 1
ATOM 673 C C . GLU A 1 91 ? -11.078 16.922 12.992 1 79.62 91 GLU A C 1
ATOM 675 O O . GLU A 1 91 ? -11.391 16.266 11.992 1 79.62 91 GLU A O 1
ATOM 680 N N . CYS A 1 92 ? -9.891 17.469 13.242 1 83 92 CYS A N 1
ATOM 681 C CA . CYS A 1 92 ? -8.75 17.016 12.461 1 83 92 CYS A CA 1
ATOM 682 C C . CYS A 1 92 ? -8.25 15.656 12.953 1 83 92 CYS A C 1
ATOM 684 O O . CYS A 1 92 ? -7.785 15.539 14.094 1 83 92 CYS A O 1
ATOM 686 N N . ILE A 1 93 ? -8.398 14.727 12.141 1 85.81 93 ILE A N 1
ATOM 687 C CA . ILE A 1 93 ? -7.965 13.383 12.516 1 85.81 93 ILE A CA 1
ATOM 688 C C . ILE A 1 93 ? -6.574 13.117 11.938 1 85.81 93 ILE A C 1
ATOM 690 O O . ILE A 1 93 ? -6.371 13.211 10.727 1 85.81 93 ILE A O 1
ATOM 694 N N . GLY A 1 94 ? -5.648 12.844 12.781 1 90.38 94 GLY A N 1
ATOM 695 C CA . GLY A 1 94 ? -4.285 12.562 12.359 1 90.38 94 GLY A CA 1
ATOM 696 C C . GLY A 1 94 ? -4.031 11.094 12.109 1 90.38 94 GLY A C 1
ATOM 697 O O . GLY A 1 94 ? -4.91 10.258 12.336 1 90.38 94 GLY A O 1
ATOM 698 N N . PRO A 1 95 ? -2.896 10.812 11.617 1 95.38 95 PRO A N 1
ATOM 699 C CA . PRO A 1 95 ? -2.553 9.414 11.32 1 95.38 95 PRO A CA 1
ATOM 700 C C . PRO A 1 95 ? -2.424 8.562 12.578 1 95.38 95 PRO A C 1
ATOM 702 O O . PRO A 1 95 ? -2.055 9.062 13.641 1 95.38 95 PRO A O 1
ATOM 705 N N . CYS A 1 96 ? -2.709 7.273 12.469 1 95 96 CYS A N 1
ATOM 706 C CA . CYS A 1 96 ? -2.553 6.348 13.586 1 95 96 CYS A CA 1
ATOM 707 C C . CYS A 1 96 ? -1.08 6.117 13.906 1 95 96 CYS A C 1
ATOM 709 O O . CYS A 1 96 ? -0.204 6.551 13.156 1 95 96 CYS A O 1
ATOM 711 N N . GLY A 1 97 ? -0.787 5.395 14.938 1 94.06 97 GLY A N 1
ATOM 712 C CA . GLY A 1 97 ? 0.58 5.145 15.359 1 94.06 97 GLY A CA 1
ATOM 713 C C . GLY A 1 97 ? 1.397 4.387 14.336 1 94.06 97 GLY A C 1
ATOM 714 O O . GLY A 1 97 ? 2.568 4.699 14.109 1 94.06 97 GLY A O 1
ATOM 715 N N . ALA A 1 98 ? 0.784 3.334 13.727 1 96 98 ALA A N 1
ATOM 716 C CA . ALA A 1 98 ? 1.478 2.566 12.695 1 96 98 ALA A CA 1
ATOM 717 C C . ALA A 1 98 ? 1.89 3.461 11.531 1 96 98 ALA A C 1
ATOM 719 O O . ALA A 1 98 ? 3 3.34 11.016 1 96 98 ALA A O 1
ATOM 720 N N . CYS A 1 99 ? 0.98 4.301 11.117 1 98.25 99 CYS A N 1
ATOM 721 C CA . CYS A 1 99 ? 1.285 5.199 10.008 1 98.25 99 CYS A CA 1
ATOM 722 C C . CYS A 1 99 ? 2.402 6.168 10.383 1 98.25 99 CYS A C 1
ATOM 724 O O . CYS A 1 99 ? 3.264 6.477 9.562 1 98.25 99 CYS A O 1
ATOM 726 N N . ARG A 1 100 ? 2.35 6.738 11.609 1 97.31 100 ARG A N 1
ATOM 727 C CA . ARG A 1 100 ? 3.418 7.629 12.055 1 97.31 100 ARG A CA 1
ATOM 728 C C . ARG A 1 100 ? 4.773 6.941 11.961 1 97.31 100 ARG A C 1
ATOM 730 O O . ARG A 1 100 ? 5.738 7.52 11.461 1 97.31 100 ARG A O 1
ATOM 737 N N . GLN A 1 101 ? 4.84 5.754 12.445 1 97.44 101 GLN A N 1
ATOM 738 C CA . GLN A 1 101 ? 6.055 4.953 12.352 1 97.44 101 GLN A CA 1
ATOM 739 C C . GLN A 1 101 ? 6.445 4.723 10.891 1 97.44 101 GLN A C 1
ATOM 741 O O . GLN A 1 101 ? 7.625 4.797 10.539 1 97.44 101 GLN A O 1
ATOM 746 N N . PHE A 1 102 ? 5.508 4.438 10.039 1 98.62 102 PHE A N 1
ATOM 747 C CA . PHE A 1 102 ? 5.758 4.18 8.625 1 98.62 102 PHE A CA 1
ATOM 748 C C . PHE A 1 102 ? 6.301 5.426 7.938 1 98.62 102 PHE A C 1
ATOM 750 O O . PHE A 1 102 ? 7.223 5.34 7.121 1 98.62 102 PHE A O 1
ATOM 757 N N . LEU A 1 103 ? 5.742 6.586 8.242 1 98.38 103 LEU A N 1
ATOM 758 C CA . LEU A 1 103 ? 6.238 7.852 7.711 1 98.38 103 LEU A CA 1
ATOM 759 C C . LEU A 1 103 ? 7.691 8.078 8.117 1 98.38 103 LEU A C 1
ATOM 761 O O . LEU A 1 103 ? 8.516 8.492 7.297 1 98.38 103 LEU A O 1
ATOM 765 N N . ALA A 1 104 ? 7.98 7.793 9.367 1 97.81 104 ALA A N 1
ATOM 766 C CA . ALA A 1 104 ? 9.305 8.07 9.93 1 97.81 104 ALA A CA 1
ATOM 767 C C . ALA A 1 104 ? 10.375 7.238 9.234 1 97.81 104 ALA A C 1
ATOM 769 O O . ALA A 1 104 ? 11.555 7.602 9.25 1 97.81 104 ALA A O 1
ATOM 770 N N . GLU A 1 105 ? 9.992 6.102 8.68 1 98.19 105 GLU A N 1
ATOM 771 C CA . GLU A 1 105 ? 10.914 5.266 7.922 1 98.19 105 GLU A CA 1
ATOM 772 C C . GLU A 1 105 ? 11.594 6.062 6.809 1 98.19 105 GLU A C 1
ATOM 774 O O . GLU A 1 105 ? 12.742 5.801 6.465 1 98.19 105 GLU A O 1
ATOM 779 N N . PHE A 1 106 ? 10.859 7.082 6.254 1 98.25 106 PHE A N 1
ATOM 780 C CA . PHE A 1 106 ? 11.336 7.828 5.094 1 98.25 106 PHE A CA 1
ATOM 781 C C . PHE A 1 106 ? 11.766 9.234 5.496 1 98.25 106 PHE A C 1
ATOM 783 O O . PHE A 1 106 ? 11.711 10.156 4.684 1 98.25 106 PHE A O 1
ATOM 790 N N . GLY A 1 107 ? 12.125 9.406 6.734 1 97.06 107 GLY A N 1
ATOM 791 C CA . GLY A 1 107 ? 12.562 10.695 7.246 1 97.06 107 GLY A CA 1
ATOM 792 C C . GLY A 1 107 ? 11.555 11.336 8.172 1 97.06 107 GLY A C 1
ATOM 793 O O . GLY A 1 107 ? 10.359 11.023 8.125 1 97.06 107 GLY A O 1
ATOM 794 N N . THR A 1 108 ? 12.07 12.289 8.906 1 97.19 108 THR A N 1
ATOM 795 C CA . THR A 1 108 ? 11.195 12.891 9.898 1 97.19 108 THR A CA 1
ATOM 796 C C . THR A 1 108 ? 11.047 14.391 9.648 1 97.19 108 THR A C 1
ATOM 798 O O . THR A 1 108 ? 10.242 15.062 10.297 1 97.19 108 THR A O 1
ATOM 801 N N . ASP A 1 109 ? 11.812 14.82 8.656 1 97.19 109 ASP A N 1
ATOM 802 C CA . ASP A 1 109 ? 11.773 16.25 8.344 1 97.19 109 ASP A CA 1
ATOM 803 C C . ASP A 1 109 ? 10.961 16.516 7.086 1 97.19 109 ASP A C 1
ATOM 805 O O . ASP A 1 109 ? 11.484 17.031 6.094 1 97.19 109 ASP A O 1
ATOM 809 N N . TRP A 1 110 ? 9.727 16.25 7.07 1 96.38 110 TRP A N 1
ATOM 810 C CA . TRP A 1 110 ? 8.773 16.578 6.008 1 96.38 110 TRP A CA 1
ATOM 811 C C . TRP A 1 110 ? 7.363 16.719 6.566 1 96.38 110 TRP A C 1
ATOM 813 O O . TRP A 1 110 ? 7.113 16.391 7.727 1 96.38 110 TRP A O 1
ATOM 823 N N . ASP A 1 111 ? 6.469 17.266 5.844 1 95.94 111 ASP A N 1
ATOM 824 C CA . ASP A 1 111 ? 5.258 17.859 6.398 1 95.94 111 ASP A CA 1
ATOM 825 C C . ASP A 1 111 ? 4.078 16.891 6.293 1 95.94 111 ASP A C 1
ATOM 827 O O . ASP A 1 111 ? 3.926 16.203 5.285 1 95.94 111 ASP A O 1
ATOM 831 N N . VAL A 1 112 ? 3.242 16.938 7.309 1 96.31 112 VAL A N 1
ATOM 832 C CA . VAL A 1 112 ? 1.979 16.203 7.348 1 96.31 112 VAL A CA 1
ATOM 833 C C . VAL A 1 112 ? 0.828 17.172 7.59 1 96.31 112 VAL A C 1
ATOM 835 O O . VAL A 1 112 ? 0.889 18 8.5 1 96.31 112 VAL A O 1
ATOM 838 N N . TYR A 1 113 ? -0.155 17.016 6.746 1 93.62 113 TYR A N 1
ATOM 839 C CA . TYR A 1 113 ? -1.372 17.797 6.891 1 93.62 113 TYR A CA 1
ATOM 840 C C . TYR A 1 113 ? -2.57 16.906 7.188 1 93.62 113 TYR A C 1
ATOM 842 O O . TYR A 1 113 ? -2.822 15.938 6.473 1 93.62 113 TYR A O 1
ATOM 850 N N . PHE A 1 114 ? -3.27 17.141 8.109 1 91.88 114 PHE A N 1
ATOM 851 C CA . PHE A 1 114 ? -4.555 16.484 8.273 1 91.88 114 PHE A CA 1
ATOM 852 C C . PHE A 1 114 ? -5.688 17.5 8.359 1 91.88 114 PHE A C 1
ATOM 854 O O . PHE A 1 114 ? -5.57 18.5 9.07 1 91.88 114 PHE A O 1
ATOM 861 N N . THR A 1 115 ? -6.672 17.203 7.617 1 90.38 115 THR A N 1
ATOM 862 C CA . THR A 1 115 ? -7.605 18.234 7.195 1 90.38 115 THR A CA 1
ATOM 863 C C . THR A 1 115 ? -8.984 18 7.797 1 90.38 115 THR A C 1
ATOM 865 O O . THR A 1 115 ? -9.273 16.906 8.297 1 90.38 115 THR A O 1
ATOM 868 N N . ARG A 1 116 ? -9.758 19.109 7.621 1 86.25 116 ARG A N 1
ATOM 869 C CA . ARG A 1 116 ? -11.18 19.078 7.941 1 86.25 116 ARG A CA 1
ATOM 870 C C . ARG A 1 116 ? -12.023 19.234 6.684 1 86.25 116 ARG A C 1
ATOM 872 O O . ARG A 1 116 ? -11.508 19.547 5.613 1 86.25 116 ARG A O 1
ATOM 879 N N . LYS A 1 117 ? -13.234 18.969 6.898 1 83 117 LYS A N 1
ATOM 880 C CA . LYS A 1 117 ? -14.172 19.062 5.781 1 83 117 LYS A CA 1
ATOM 881 C C . LYS A 1 117 ? -14.18 20.453 5.18 1 83 117 LYS A C 1
ATOM 883 O O . LYS A 1 117 ? -14.336 20.625 3.969 1 83 117 LYS A O 1
ATOM 888 N N . ASP A 1 118 ? -13.992 21.453 5.941 1 79.25 118 ASP A N 1
ATOM 889 C CA . ASP A 1 118 ? -14.102 22.828 5.465 1 79.25 118 ASP A CA 1
ATOM 890 C C . ASP A 1 118 ? -12.797 23.297 4.82 1 79.25 118 ASP A C 1
ATOM 892 O O . ASP A 1 118 ? -12.695 24.438 4.379 1 79.25 118 ASP A O 1
ATOM 896 N N . GLY A 1 119 ? -11.844 22.406 4.883 1 80.88 119 GLY A N 1
ATOM 897 C CA . GLY A 1 119 ? -10.586 22.75 4.23 1 80.88 119 GLY A CA 1
ATOM 898 C C . GLY A 1 119 ? -9.523 23.219 5.203 1 80.88 119 GLY A C 1
ATOM 899 O O . GLY A 1 119 ? -8.352 23.344 4.836 1 80.88 119 GLY A O 1
ATOM 900 N N . SER A 1 120 ? -9.953 23.531 6.395 1 85.44 120 SER A N 1
ATOM 901 C CA . SER A 1 120 ? -8.938 23.859 7.391 1 85.44 120 SER A CA 1
ATOM 902 C C . SER A 1 120 ? -8.078 22.641 7.727 1 85.44 120 SER A C 1
ATOM 904 O O . SER A 1 120 ? -8.469 21.516 7.457 1 85.44 120 SER A O 1
ATOM 906 N N . TYR A 1 121 ? -6.801 22.984 8.164 1 88.75 121 TYR A N 1
ATOM 907 C CA . TYR A 1 121 ? -5.891 21.875 8.414 1 88.75 121 TYR A CA 1
ATOM 908 C C . TYR A 1 121 ? -4.934 22.188 9.555 1 88.75 121 TYR A C 1
ATOM 910 O O . TYR A 1 121 ? -4.773 23.359 9.93 1 88.75 121 TYR A O 1
ATOM 918 N N . ILE A 1 122 ? -4.445 21.125 10.172 1 89.56 122 ILE A N 1
ATOM 919 C CA . ILE A 1 122 ? -3.27 21.172 11.031 1 89.56 122 ILE A CA 1
ATOM 920 C C . ILE A 1 122 ? -2.039 20.703 10.258 1 89.56 122 ILE A C 1
ATOM 922 O O . ILE A 1 122 ? -2.104 19.734 9.516 1 89.56 122 ILE A O 1
ATOM 926 N N . LYS A 1 123 ? -1.023 21.5 10.422 1 92.94 123 LYS A N 1
ATOM 927 C CA . LYS A 1 123 ? 0.253 21.141 9.805 1 92.94 123 LYS A CA 1
ATOM 928 C C . LYS A 1 123 ? 1.314 20.859 10.859 1 92.94 123 LYS A C 1
ATOM 930 O O . LYS A 1 123 ? 1.435 21.578 11.844 1 92.94 123 LYS A O 1
ATOM 935 N N . CYS A 1 124 ? 2.078 19.766 10.664 1 93.88 124 CYS A N 1
ATOM 936 C CA . CYS A 1 124 ? 3.232 19.484 11.508 1 93.88 124 CYS A CA 1
ATOM 937 C C . CYS A 1 124 ? 4.254 18.641 10.758 1 93.88 124 CYS A C 1
ATOM 939 O O . CYS A 1 124 ? 4.004 18.203 9.633 1 93.88 124 CYS A O 1
ATOM 941 N N . LYS A 1 125 ? 5.402 18.5 11.391 1 96.56 125 LYS A N 1
ATOM 942 C CA . LYS A 1 125 ? 6.422 17.609 10.859 1 96.56 125 LYS A CA 1
ATOM 943 C C . LYS A 1 125 ? 6.219 16.188 11.359 1 96.56 125 LYS A C 1
ATOM 945 O O . LYS A 1 125 ? 5.621 15.969 12.414 1 96.56 125 LYS A O 1
ATOM 950 N N . VAL A 1 126 ? 6.777 15.234 10.633 1 97.69 126 VAL A N 1
ATOM 951 C CA . VAL A 1 126 ? 6.742 13.844 11.078 1 97.69 126 VAL A CA 1
ATOM 952 C C . VAL A 1 126 ? 7.391 13.719 12.453 1 97.69 126 VAL A C 1
ATOM 954 O O . VAL A 1 126 ? 6.895 13 13.32 1 97.69 126 VAL A O 1
ATOM 957 N N . ALA A 1 127 ? 8.43 14.445 12.711 1 96.75 127 ALA A N 1
ATOM 958 C CA . ALA A 1 127 ? 9.156 14.414 13.977 1 96.75 127 ALA A CA 1
ATOM 959 C C . ALA A 1 127 ? 8.25 14.82 15.133 1 96.75 127 ALA A C 1
ATOM 961 O O . ALA A 1 127 ? 8.391 14.312 16.25 1 96.75 127 ALA A O 1
ATOM 962 N N . GLU A 1 128 ? 7.363 15.711 14.852 1 96.5 128 GLU A N 1
ATOM 963 C CA . GLU A 1 128 ? 6.461 16.188 15.891 1 96.5 128 GLU A CA 1
ATOM 964 C C . GLU A 1 128 ? 5.367 15.164 16.188 1 96.5 128 GLU A C 1
ATOM 966 O O . GLU A 1 128 ? 4.879 15.086 17.328 1 96.5 128 GLU A O 1
ATOM 971 N N . LEU A 1 129 ? 5.031 14.43 15.219 1 95.12 129 LEU A N 1
ATOM 972 C CA . LEU A 1 129 ? 3.998 13.414 15.367 1 95.12 129 LEU A CA 1
ATOM 973 C C . LEU A 1 129 ? 4.539 12.195 16.109 1 95.12 129 LEU A C 1
ATOM 975 O O . LEU A 1 129 ? 3.785 11.484 16.781 1 95.12 129 LEU A O 1
ATOM 979 N N . LEU A 1 130 ? 5.773 11.93 15.906 1 96.25 130 LEU A N 1
ATOM 980 C CA . LEU A 1 130 ? 6.422 10.781 16.531 1 96.25 130 LEU A CA 1
ATOM 981 C C . LEU A 1 130 ? 7.75 11.18 17.156 1 96.25 130 LEU A C 1
ATOM 983 O O . LEU A 1 130 ? 8.82 10.805 16.672 1 96.25 130 LEU A O 1
ATOM 987 N N . PRO A 1 131 ? 7.703 11.836 18.234 1 92.94 131 PRO A N 1
ATOM 988 C CA . PRO A 1 131 ? 8.953 12.211 18.906 1 92.94 131 PRO A CA 1
ATOM 989 C C . PRO A 1 131 ? 9.797 11.008 19.297 1 92.94 131 PRO A C 1
ATOM 991 O O . PRO A 1 131 ? 9.25 9.961 19.688 1 92.94 131 PRO A O 1
ATOM 994 N N . HIS A 1 132 ? 11.188 11.086 19.172 1 92.62 132 HIS A N 1
ATOM 995 C CA . HIS A 1 132 ? 12.133 10.008 19.469 1 92.62 132 HIS A CA 1
ATOM 996 C C . HIS A 1 132 ? 11.812 8.758 18.656 1 92.62 132 HIS A C 1
ATOM 998 O O . HIS A 1 132 ? 11.82 7.648 19.188 1 92.62 132 HIS A O 1
ATOM 1004 N N . ALA A 1 133 ? 11.469 9.094 17.5 1 90.88 133 ALA A N 1
ATOM 1005 C CA . ALA A 1 133 ? 11.023 8.023 16.609 1 90.88 133 ALA A CA 1
ATOM 1006 C C . ALA A 1 133 ? 12.07 6.918 16.516 1 90.88 133 ALA A C 1
ATOM 1008 O O . ALA A 1 133 ? 13.273 7.188 16.5 1 90.88 133 ALA A O 1
ATOM 1009 N N . PHE A 1 134 ? 11.625 5.652 16.516 1 91.69 134 PHE A N 1
ATOM 1010 C CA . PHE A 1 134 ? 12.445 4.516 16.125 1 91.69 134 PHE A CA 1
ATOM 1011 C C . PHE A 1 134 ? 12.695 4.535 14.617 1 91.69 134 PHE A C 1
ATOM 1013 O O . PHE A 1 134 ? 11.781 4.277 13.828 1 91.69 134 PHE A O 1
ATOM 1020 N N . VAL A 1 135 ? 13.898 4.918 14.195 1 93.38 135 VAL A N 1
ATOM 1021 C CA . VAL A 1 135 ? 14.234 5.145 12.789 1 93.38 135 VAL A CA 1
ATOM 1022 C C . VAL A 1 135 ? 15.344 4.188 12.367 1 93.38 135 VAL A C 1
ATOM 1024 O O . VAL A 1 135 ? 15.922 3.486 13.195 1 93.38 135 VAL A O 1
ATOM 1027 N N . PRO A 1 136 ? 15.57 4.02 11.039 1 92.56 136 PRO A N 1
ATOM 1028 C CA . PRO A 1 136 ? 16.594 3.098 10.547 1 92.56 136 PRO A CA 1
ATOM 1029 C C . PRO A 1 136 ? 17.938 3.275 11.25 1 92.56 136 PRO A C 1
ATOM 1031 O O . PRO A 1 136 ? 18.609 2.291 11.555 1 92.56 136 PRO A O 1
ATOM 1034 N N . GLU A 1 137 ? 18.328 4.496 11.562 1 90.5 137 GLU A N 1
ATOM 1035 C CA . GLU A 1 137 ? 19.594 4.793 12.227 1 90.5 137 GLU A CA 1
ATOM 1036 C C . GLU A 1 137 ? 19.625 4.207 13.641 1 90.5 137 GLU A C 1
ATOM 1038 O O . GLU A 1 137 ? 20.703 4.031 14.219 1 90.5 137 GLU A O 1
ATOM 1043 N N . SER A 1 138 ? 18.516 4.02 14.273 1 86.94 138 SER A N 1
ATOM 1044 C CA . SER A 1 138 ? 18.422 3.459 15.617 1 86.94 138 SER A CA 1
ATOM 1045 C C . SER A 1 138 ? 19 2.047 15.664 1 86.94 138 SER A C 1
ATOM 1047 O O . SER A 1 138 ? 19.453 1.592 16.719 1 86.94 138 SER A O 1
ATOM 1049 N N . LEU A 1 139 ? 18.875 1.228 14.562 1 85.25 139 LEU A N 1
ATOM 1050 C CA . LEU A 1 139 ? 19.422 -0.118 14.5 1 85.25 139 LEU A CA 1
ATOM 1051 C C . LEU A 1 139 ? 20.953 -0.07 14.367 1 85.25 139 LEU A C 1
ATOM 1053 O O . LEU A 1 139 ? 21.641 -0.993 14.797 1 85.25 139 LEU A O 1
ATOM 1057 N N . GLN A 1 140 ? 21.375 0.802 13.578 1 73.88 140 GLN A N 1
ATOM 1058 C CA . GLN A 1 140 ? 22.812 0.9 13.398 1 73.88 140 GLN A CA 1
ATOM 1059 C C . GLN A 1 140 ? 23.5 1.235 14.719 1 73.88 140 GLN A C 1
ATOM 1061 O O . GLN A 1 140 ? 24.656 0.832 14.945 1 73.88 140 GLN A O 1
ATOM 1066 N N . LYS A 1 141 ? 22.891 2.109 15.453 1 61.09 141 LYS A N 1
ATOM 1067 C CA . LYS A 1 141 ? 23.547 2.471 16.703 1 61.09 141 LYS A CA 1
ATOM 1068 C C . LYS A 1 141 ? 23.719 1.253 17.609 1 61.09 141 LYS A C 1
ATOM 1070 O O . LYS A 1 141 ? 24.516 1.273 18.547 1 61.09 141 LYS A O 1
ATOM 1075 N N . GLN A 1 142 ? 22.938 0.254 17.516 1 49.25 142 GLN A N 1
ATOM 1076 C CA . GLN A 1 142 ? 23.078 -0.895 18.406 1 49.25 142 GLN A CA 1
ATOM 1077 C C . GLN A 1 142 ? 24.172 -1.838 17.906 1 49.25 142 GLN A C 1
ATOM 1079 O O . GLN A 1 142 ? 24.594 -2.734 18.641 1 49.25 142 GLN A O 1
ATOM 1084 N N . SER A 1 143 ? 24.609 -1.739 16.656 1 39.88 143 SER A N 1
ATOM 1085 C CA . SER A 1 143 ? 25.781 -2.576 16.422 1 39.88 143 SER A CA 1
ATOM 1086 C C . SER A 1 143 ? 27.062 -1.84 16.797 1 39.88 143 SER A C 1
ATOM 1088 O O . SER A 1 143 ? 27.156 -0.625 16.609 1 39.88 143 SER A O 1
ATOM 1090 N N . MET B 1 1 ? 2.348 -29.953 -9.797 1 33.16 1 MET B N 1
ATOM 1091 C CA . MET B 1 1 ? 2.15 -28.5 -9.789 1 33.16 1 MET B CA 1
ATOM 1092 C C . MET B 1 1 ? 2.52 -27.891 -11.141 1 33.16 1 MET B C 1
ATOM 1094 O O . MET B 1 1 ? 3.662 -28.016 -11.586 1 33.16 1 MET B O 1
ATOM 1098 N N . ASP B 1 2 ? 1.634 -27.875 -12.023 1 38.41 2 ASP B N 1
ATOM 1099 C CA . ASP B 1 2 ? 1.967 -27.734 -13.438 1 38.41 2 ASP B CA 1
ATOM 1100 C C . ASP B 1 2 ? 2.604 -26.375 -13.727 1 38.41 2 ASP B C 1
ATOM 1102 O O . ASP B 1 2 ? 2.143 -25.359 -13.227 1 38.41 2 ASP B O 1
ATOM 1106 N N . LEU B 1 3 ? 3.84 -26.344 -13.984 1 44.34 3 LEU B N 1
ATOM 1107 C CA . LEU B 1 3 ? 4.574 -25.188 -14.484 1 44.34 3 LEU B CA 1
ATOM 1108 C C . LEU B 1 3 ? 3.885 -24.594 -15.711 1 44.34 3 LEU B C 1
ATOM 1110 O O . LEU B 1 3 ? 3.574 -25.312 -16.656 1 44.34 3 LEU B O 1
ATOM 1114 N N . GLY B 1 4 ? 2.896 -23.828 -15.5 1 50.22 4 GLY B N 1
ATOM 1115 C CA . GLY B 1 4 ? 2.164 -23.344 -16.656 1 50.22 4 GLY B CA 1
ATOM 1116 C C . GLY B 1 4 ? 3.051 -22.672 -17.688 1 50.22 4 GLY B C 1
ATOM 1117 O O . GLY B 1 4 ? 4.207 -22.344 -17.406 1 50.22 4 GLY B O 1
ATOM 1118 N N . ASN B 1 5 ? 2.781 -22.922 -18.891 1 50.16 5 ASN B N 1
ATOM 1119 C CA . ASN B 1 5 ? 3.422 -22.344 -20.062 1 50.16 5 ASN B CA 1
ATOM 1120 C C . ASN B 1 5 ? 3.195 -20.844 -20.141 1 50.16 5 ASN B C 1
ATOM 1122 O O . ASN B 1 5 ? 2.053 -20.391 -20.219 1 50.16 5 ASN B O 1
ATOM 1126 N N . PRO B 1 6 ? 4.125 -19.938 -19.875 1 56.16 6 PRO B N 1
ATOM 1127 C CA . PRO B 1 6 ? 4.227 -1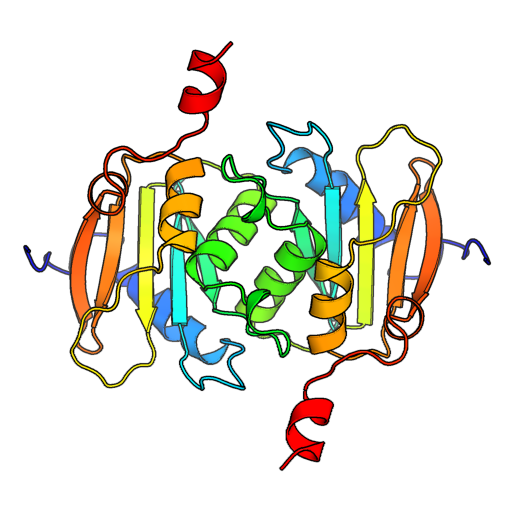8.469 -19.828 1 56.16 6 PRO B CA 1
ATOM 1128 C C . PRO B 1 6 ? 3.6 -17.797 -21.047 1 56.16 6 PRO B C 1
ATOM 1130 O O . PRO B 1 6 ? 3.607 -16.562 -21.141 1 56.16 6 PRO B O 1
ATOM 1133 N N . SER B 1 7 ? 3.191 -18.531 -22.109 1 60.62 7 SER B N 1
ATOM 1134 C CA . SER B 1 7 ? 3.215 -17.812 -23.375 1 60.62 7 SER B CA 1
ATOM 1135 C C . SER B 1 7 ? 1.935 -17.016 -23.578 1 60.62 7 SER B C 1
ATOM 1137 O O . SER B 1 7 ? 1.876 -16.141 -24.453 1 60.62 7 SER B O 1
ATOM 1139 N N . GLU B 1 8 ? 0.895 -17.297 -22.922 1 66.31 8 GLU B N 1
ATOM 1140 C CA . GLU B 1 8 ? -0.27 -16.531 -23.375 1 66.31 8 GLU B CA 1
ATOM 1141 C C . GLU B 1 8 ? -0.492 -15.289 -22.516 1 66.31 8 GLU B C 1
ATOM 1143 O O . GLU B 1 8 ? -0.213 -15.297 -21.312 1 66.31 8 GLU B O 1
ATOM 1148 N N . PHE B 1 9 ? -0.883 -14.211 -23.281 1 70.69 9 PHE B N 1
ATOM 1149 C CA . PHE B 1 9 ? -1.343 -13.031 -22.547 1 70.69 9 PHE B CA 1
ATOM 1150 C C . PHE B 1 9 ? -2.221 -13.422 -21.375 1 70.69 9 PHE B C 1
ATOM 1152 O O . PHE B 1 9 ? -2.994 -14.375 -21.453 1 70.69 9 PHE B O 1
ATOM 1159 N N . PRO B 1 10 ? -1.755 -12.688 -20.328 1 77.69 10 PRO B N 1
ATOM 1160 C CA . PRO B 1 10 ? -0.972 -11.484 -20.031 1 77.69 10 PRO B CA 1
ATOM 1161 C C . PRO B 1 10 ? 0.315 -11.789 -19.266 1 77.69 10 PRO B C 1
ATOM 1163 O O . PRO B 1 10 ? 1.053 -10.875 -18.891 1 77.69 10 PRO B O 1
ATOM 1166 N N . PHE B 1 11 ? 0.604 -13 -19.203 1 86.62 11 PHE B N 1
ATOM 1167 C CA . PHE B 1 11 ? 1.648 -13.375 -18.25 1 86.62 11 PHE B CA 1
ATOM 1168 C C . PHE B 1 11 ? 2.984 -12.758 -18.641 1 86.62 11 PHE B C 1
ATOM 1170 O O . PHE B 1 11 ? 3.65 -12.133 -17.828 1 86.62 11 PHE B O 1
ATOM 1177 N N . PRO B 1 12 ? 3.328 -12.789 -19.906 1 86 12 PRO B N 1
ATOM 1178 C CA . PRO B 1 12 ? 4.637 -12.227 -20.234 1 86 12 PRO B CA 1
ATOM 1179 C C . PRO B 1 12 ? 4.742 -10.734 -19.922 1 86 12 PRO B C 1
ATOM 1181 O O . PRO B 1 12 ? 5.797 -10.273 -19.469 1 86 12 PRO B O 1
ATOM 1184 N N . ASP B 1 13 ? 3.68 -9.992 -20.172 1 90.19 13 ASP B N 1
ATOM 1185 C CA . ASP B 1 13 ? 3.666 -8.562 -19.891 1 90.19 13 ASP B CA 1
ATOM 1186 C C . ASP B 1 13 ? 3.742 -8.305 -18.375 1 90.19 13 ASP B C 1
ATOM 1188 O O . ASP B 1 13 ? 4.477 -7.422 -17.938 1 90.19 13 ASP B O 1
ATOM 1192 N N . LEU B 1 14 ? 3.002 -9.07 -17.656 1 94.31 14 LEU B N 1
ATOM 1193 C CA . LEU B 1 14 ? 3 -8.93 -16.203 1 94.31 14 LEU B CA 1
ATOM 1194 C C . LEU B 1 14 ? 4.367 -9.273 -15.617 1 94.31 14 LEU B C 1
ATOM 1196 O O . LEU B 1 14 ? 4.863 -8.57 -14.734 1 94.31 14 LEU B O 1
ATOM 1200 N N . LEU B 1 15 ? 4.941 -10.336 -16.141 1 93.62 15 LEU B N 1
ATOM 1201 C CA . LEU B 1 15 ? 6.262 -10.75 -15.688 1 93.62 15 LEU B CA 1
ATOM 1202 C C . LEU B 1 15 ? 7.297 -9.672 -15.977 1 93.62 15 LEU B C 1
ATOM 1204 O O . LEU B 1 15 ? 8.094 -9.32 -15.102 1 93.62 15 LEU B O 1
ATOM 1208 N N . LYS B 1 16 ? 7.301 -9.188 -17.156 1 93.81 16 LYS B N 1
ATOM 1209 C CA . LYS B 1 16 ? 8.266 -8.172 -17.562 1 93.81 16 LYS B CA 1
ATOM 1210 C C . LYS B 1 16 ? 8.141 -6.922 -16.688 1 93.81 16 LYS B C 1
ATOM 1212 O O . LYS B 1 16 ? 9.141 -6.375 -16.234 1 93.81 16 LYS B O 1
ATOM 1217 N N . ARG B 1 17 ? 6.941 -6.449 -16.469 1 95.31 17 ARG B N 1
ATOM 1218 C CA . ARG B 1 17 ? 6.707 -5.285 -15.617 1 95.31 17 ARG B CA 1
ATOM 1219 C C . ARG B 1 17 ? 7.191 -5.531 -14.195 1 95.31 17 ARG B C 1
ATOM 1221 O O . ARG B 1 17 ? 7.773 -4.645 -13.562 1 95.31 17 ARG B O 1
ATOM 1228 N N . GLY B 1 18 ? 6.91 -6.707 -13.703 1 96 18 GLY B N 1
ATOM 1229 C CA . GLY B 1 18 ? 7.391 -7.07 -12.383 1 96 18 GLY B CA 1
ATOM 1230 C C . GLY B 1 18 ? 8.906 -7.059 -12.273 1 96 18 GLY B C 1
ATOM 1231 O O . GLY B 1 18 ? 9.461 -6.504 -11.32 1 96 18 GLY B O 1
ATOM 1232 N N . LYS B 1 19 ? 9.539 -7.637 -13.211 1 94.75 19 LYS B N 1
ATOM 1233 C CA . LYS B 1 19 ? 11 -7.672 -13.203 1 94.75 19 LYS B CA 1
ATOM 1234 C C . LYS B 1 19 ? 11.586 -6.266 -13.219 1 94.75 19 LYS B C 1
ATOM 1236 O O . LYS B 1 19 ? 12.562 -5.98 -12.523 1 94.75 19 LYS B O 1
ATOM 1241 N N . THR B 1 20 ? 10.977 -5.438 -13.969 1 96.06 20 THR B N 1
ATOM 1242 C CA . THR B 1 20 ? 11.43 -4.055 -14.055 1 96.06 20 THR B CA 1
ATOM 1243 C C . THR B 1 20 ? 11.242 -3.338 -12.719 1 96.06 20 THR B C 1
ATOM 1245 O O . THR B 1 20 ? 12.078 -2.529 -12.32 1 96.06 20 THR B O 1
ATOM 1248 N N . ALA B 1 21 ? 10.234 -3.639 -12.016 1 97.19 21 ALA B N 1
ATOM 1249 C CA . ALA B 1 21 ? 9.867 -2.934 -10.797 1 97.19 21 ALA B CA 1
ATOM 1250 C C . ALA B 1 21 ? 10.711 -3.402 -9.617 1 97.19 21 ALA B C 1
ATOM 1252 O O . ALA B 1 21 ? 10.742 -2.754 -8.57 1 97.19 21 ALA B O 1
ATOM 1253 N N . LEU B 1 22 ? 11.422 -4.512 -9.766 1 96.56 22 LEU B N 1
ATOM 1254 C CA . LEU B 1 22 ? 12.203 -5.074 -8.672 1 96.56 22 LEU B CA 1
ATOM 1255 C C . LEU B 1 22 ? 13.188 -4.043 -8.125 1 96.56 22 LEU B C 1
ATOM 1257 O O . LEU B 1 22 ? 13.422 -3.988 -6.914 1 96.56 22 LEU B O 1
ATOM 1261 N N . SER B 1 23 ? 13.672 -3.238 -8.938 1 96.81 23 SER B N 1
ATOM 1262 C CA . SER B 1 23 ? 14.695 -2.281 -8.539 1 96.81 23 SER B CA 1
ATOM 1263 C C . SER B 1 23 ? 14.109 -1.177 -7.664 1 96.81 23 SER B C 1
ATOM 1265 O O . SER B 1 23 ? 14.852 -0.43 -7.023 1 96.81 23 SER B O 1
ATOM 1267 N N . ASN B 1 24 ? 12.836 -1.023 -7.633 1 98.06 24 ASN B N 1
ATOM 1268 C CA . ASN B 1 24 ? 12.18 0.004 -6.828 1 98.06 24 ASN B CA 1
ATOM 1269 C C . ASN B 1 24 ? 11.906 -0.484 -5.41 1 98.06 24 ASN B C 1
ATOM 1271 O O . ASN B 1 24 ? 11.461 0.289 -4.559 1 98.06 24 ASN B O 1
ATOM 1275 N N . SER B 1 25 ? 12.117 -1.757 -5.18 1 98.19 25 SER B N 1
ATOM 1276 C CA . SER B 1 25 ? 11.828 -2.311 -3.859 1 98.19 25 SER B CA 1
ATOM 1277 C C . SER B 1 25 ? 12.562 -1.545 -2.766 1 98.19 25 SER B C 1
ATOM 1279 O O . SER B 1 25 ? 13.727 -1.175 -2.938 1 98.19 25 SER B O 1
ATOM 1281 N N . TYR B 1 26 ? 11.891 -1.239 -1.656 1 98.5 26 TYR B N 1
ATOM 1282 C CA . TYR B 1 26 ? 12.523 -0.716 -0.452 1 98.5 26 TYR B CA 1
ATOM 1283 C C . TYR B 1 26 ? 12.727 -1.819 0.579 1 98.5 26 TYR B C 1
ATOM 1285 O O . TYR B 1 26 ? 11.836 -2.1 1.384 1 98.5 26 TYR B O 1
ATOM 1293 N N . CYS B 1 27 ? 13.883 -2.387 0.569 1 97.19 27 CYS B N 1
ATOM 1294 C CA . CYS B 1 27 ? 14.18 -3.543 1.409 1 97.19 27 CYS B CA 1
ATOM 1295 C C . CYS B 1 27 ? 15.578 -3.438 2.008 1 97.19 27 CYS B C 1
ATOM 1297 O O . CYS B 1 27 ? 16.391 -4.355 1.874 1 97.19 27 CYS B O 1
ATOM 1299 N N . PRO B 1 28 ? 15.805 -2.371 2.738 1 95.75 28 PRO B N 1
ATOM 1300 C CA . PRO B 1 28 ? 17.156 -2.154 3.271 1 95.75 28 PRO B CA 1
ATOM 1301 C C . PRO B 1 28 ? 17.531 -3.17 4.348 1 95.75 28 PRO B C 1
ATOM 1303 O O . PRO B 1 28 ? 18.719 -3.311 4.68 1 95.75 28 PRO B O 1
ATOM 1306 N N . TYR B 1 29 ? 16.656 -3.906 4.887 1 94.94 29 TYR B N 1
ATOM 1307 C CA . TYR B 1 29 ? 16.922 -4.793 6.012 1 94.94 29 TYR B CA 1
ATOM 1308 C C . TYR B 1 29 ? 17.109 -6.23 5.543 1 94.94 29 TYR B C 1
ATOM 1310 O O . TYR B 1 29 ? 18.125 -6.859 5.809 1 94.94 29 TYR B O 1
ATOM 1318 N N . SER B 1 30 ? 16.172 -6.77 4.801 1 92.44 30 SER B N 1
ATOM 1319 C CA . SER B 1 30 ? 16.234 -8.148 4.324 1 92.44 30 SER B CA 1
ATOM 1320 C C . SER B 1 30 ? 17.109 -8.266 3.086 1 92.44 30 SER B C 1
ATOM 1322 O O . SER B 1 30 ? 17.672 -9.328 2.814 1 92.44 30 SER B O 1
ATOM 1324 N N . LYS B 1 31 ? 17.109 -7.129 2.342 1 94 31 LYS B N 1
ATOM 1325 C CA . LYS B 1 31 ? 17.781 -7.094 1.044 1 94 31 LYS B CA 1
ATOM 1326 C C . LYS B 1 31 ? 17.141 -8.07 0.064 1 94 31 LYS B C 1
ATOM 1328 O O . LYS B 1 31 ? 17.797 -8.555 -0.861 1 94 31 LYS B O 1
ATOM 1333 N N . PHE B 1 32 ? 15.945 -8.453 0.338 1 94.31 32 PHE B N 1
ATOM 1334 C CA . PHE B 1 32 ? 15.164 -9.367 -0.493 1 94.31 32 PHE B CA 1
ATOM 1335 C C . PHE B 1 32 ? 14.086 -8.609 -1.26 1 94.31 32 PHE B C 1
ATOM 1337 O O . PHE B 1 32 ? 13.008 -8.344 -0.726 1 94.31 32 PHE B O 1
ATOM 1344 N N . SER B 1 33 ? 14.352 -8.32 -2.518 1 97 33 SER B N 1
ATOM 1345 C CA . SER B 1 33 ? 13.43 -7.516 -3.32 1 97 33 SER B CA 1
ATOM 1346 C C . SER B 1 33 ? 12.273 -8.359 -3.852 1 97 33 SER B C 1
ATOM 1348 O O . SER B 1 33 ? 12.484 -9.484 -4.316 1 97 33 SER B O 1
ATOM 1350 N N . VAL B 1 34 ? 11.164 -7.867 -3.764 1 97.25 34 VAL B N 1
ATOM 1351 C CA . VAL B 1 34 ? 9.961 -8.492 -4.297 1 97.25 34 VAL B CA 1
ATOM 1352 C C . VAL B 1 34 ? 9.133 -7.461 -5.059 1 97.25 34 VAL B C 1
ATOM 1354 O O . VAL B 1 34 ? 9.023 -6.309 -4.633 1 97.25 34 VAL B O 1
ATOM 1357 N N . ALA B 1 35 ? 8.547 -7.844 -6.148 1 98.12 35 ALA B N 1
ATOM 1358 C CA . ALA B 1 35 ? 7.574 -7.059 -6.91 1 98.12 35 ALA B CA 1
ATOM 1359 C C . ALA B 1 35 ? 6.34 -7.891 -7.246 1 98.12 35 ALA B C 1
ATOM 1361 O O . ALA B 1 35 ? 6.406 -9.117 -7.297 1 98.12 35 ALA B O 1
ATOM 1362 N N . ALA B 1 36 ? 5.258 -7.176 -7.398 1 98.38 36 ALA B N 1
ATOM 1363 C CA . ALA B 1 36 ? 4.004 -7.801 -7.816 1 98.38 36 ALA B CA 1
ATOM 1364 C C . ALA B 1 36 ? 3.312 -6.969 -8.891 1 98.38 36 ALA B C 1
ATOM 1366 O O . ALA B 1 36 ? 3.305 -5.734 -8.828 1 98.38 36 ALA B O 1
ATOM 1367 N N . THR B 1 37 ? 2.803 -7.641 -9.867 1 98.31 37 THR B N 1
ATOM 1368 C CA . THR B 1 37 ? 1.992 -7.016 -10.906 1 98.31 37 THR B CA 1
ATOM 1369 C C . THR B 1 37 ? 0.575 -7.582 -10.898 1 98.31 37 THR B C 1
ATOM 1371 O O . THR B 1 37 ? 0.385 -8.797 -10.984 1 98.31 37 THR B O 1
ATOM 1374 N N . LEU B 1 38 ? -0.372 -6.676 -10.836 1 98.38 38 LEU B N 1
ATOM 1375 C CA . LEU B 1 38 ? -1.775 -7.02 -10.633 1 98.38 38 LEU B CA 1
ATOM 1376 C C . LEU B 1 38 ? -2.598 -6.684 -11.875 1 98.38 38 LEU B C 1
ATOM 1378 O O . LEU B 1 38 ? -2.539 -5.559 -12.375 1 98.38 38 LEU B O 1
ATOM 1382 N N . LEU B 1 39 ? -3.283 -7.672 -12.383 1 97.94 39 LEU B N 1
ATOM 1383 C CA . LEU B 1 39 ? -4.227 -7.488 -13.477 1 97.94 39 LEU B CA 1
ATOM 1384 C C . LEU B 1 39 ? -5.656 -7.375 -12.953 1 97.94 39 LEU B C 1
ATOM 1386 O O . LEU B 1 39 ? -6.148 -8.281 -12.281 1 97.94 39 LEU B O 1
ATOM 1390 N N . THR B 1 40 ? -6.25 -6.223 -13.344 1 97.5 40 THR B N 1
ATOM 1391 C CA . THR B 1 40 ? -7.629 -6.008 -12.906 1 97.5 40 THR B CA 1
ATOM 1392 C C . THR B 1 40 ? -8.609 -6.605 -13.914 1 97.5 40 THR B C 1
ATOM 1394 O O . THR B 1 40 ? -8.219 -7.02 -15 1 97.5 40 THR B O 1
ATOM 1397 N N . ASP B 1 41 ? -9.898 -6.633 -13.5 1 94.94 41 ASP B N 1
ATOM 1398 C CA . ASP B 1 41 ? -10.938 -7.215 -14.344 1 94.94 41 ASP B CA 1
ATOM 1399 C C . ASP B 1 41 ? -11.203 -6.348 -15.57 1 94.94 41 ASP B C 1
ATOM 1401 O O . ASP B 1 41 ? -11.664 -6.84 -16.594 1 94.94 41 ASP B O 1
ATOM 1405 N N . ASP B 1 42 ? -10.859 -5.074 -15.422 1 94.5 42 ASP B N 1
ATOM 1406 C CA . ASP B 1 42 ? -11.078 -4.176 -16.547 1 94.5 42 ASP B CA 1
ATOM 1407 C C . ASP B 1 42 ? -9.82 -4.066 -17.406 1 94.5 42 ASP B C 1
ATOM 1409 O O . ASP B 1 42 ? -9.75 -3.219 -18.297 1 94.5 42 ASP B O 1
ATOM 1413 N N . GLY B 1 43 ? -8.812 -4.855 -17.094 1 94.25 43 GLY B N 1
ATOM 1414 C CA . GLY B 1 43 ? -7.668 -4.996 -17.984 1 94.25 43 GLY B CA 1
ATOM 1415 C C . GLY B 1 43 ? -6.512 -4.082 -17.609 1 94.25 43 GLY B C 1
ATOM 1416 O O . GLY B 1 43 ? -5.488 -4.066 -18.297 1 94.25 43 GLY B O 1
ATOM 1417 N N . ARG B 1 44 ? -6.633 -3.33 -16.594 1 96.44 44 ARG B N 1
ATOM 1418 C CA . ARG B 1 44 ? -5.539 -2.469 -16.156 1 96.44 44 ARG B CA 1
ATOM 1419 C C . ARG B 1 44 ? -4.508 -3.258 -15.359 1 96.44 44 ARG B C 1
ATOM 1421 O O . ARG B 1 44 ? -4.828 -4.289 -14.773 1 96.44 44 ARG B O 1
ATOM 1428 N N . ILE B 1 45 ? -3.232 -2.752 -15.453 1 97.31 45 ILE B N 1
ATOM 1429 C CA . ILE B 1 45 ? -2.141 -3.406 -14.742 1 97.31 45 ILE B CA 1
ATOM 1430 C C . ILE B 1 45 ? -1.538 -2.441 -13.719 1 97.31 45 ILE B C 1
ATOM 1432 O O . ILE B 1 45 ? -1.264 -1.283 -14.039 1 97.31 45 ILE B O 1
ATOM 1436 N N . PHE B 1 46 ? -1.428 -2.865 -12.461 1 98.06 46 PHE B N 1
ATOM 1437 C CA . PHE B 1 46 ? -0.795 -2.1 -11.391 1 98.06 46 PHE B CA 1
ATOM 1438 C C . PHE B 1 46 ? 0.387 -2.861 -10.805 1 98.06 46 PHE B C 1
ATOM 1440 O O . PHE B 1 46 ? 0.359 -4.09 -10.719 1 98.06 46 PHE B O 1
ATOM 1447 N N . THR B 1 47 ? 1.415 -2.125 -10.398 1 98.25 47 THR B N 1
ATOM 1448 C CA . THR B 1 47 ? 2.627 -2.713 -9.836 1 98.25 47 THR B CA 1
ATOM 1449 C C . THR B 1 47 ? 2.822 -2.277 -8.391 1 98.25 47 THR B C 1
ATOM 1451 O O . THR B 1 47 ? 2.477 -1.153 -8.016 1 98.25 47 THR B O 1
ATOM 1454 N N . GLY B 1 48 ? 3.281 -3.154 -7.582 1 98.69 48 GLY B N 1
ATOM 1455 C CA . GLY B 1 48 ? 3.723 -2.904 -6.219 1 98.69 48 GLY B CA 1
ATOM 1456 C C . GLY B 1 48 ? 5.035 -3.59 -5.883 1 98.69 48 GLY B C 1
ATOM 1457 O O . GLY B 1 48 ? 5.383 -4.605 -6.488 1 98.69 48 GLY B O 1
ATOM 1458 N N . VAL B 1 49 ? 5.742 -3.01 -4.934 1 98.75 49 VAL B N 1
ATOM 1459 C CA . VAL B 1 49 ? 6.965 -3.621 -4.422 1 98.75 49 VAL B CA 1
ATOM 1460 C C . VAL B 1 49 ? 6.895 -3.717 -2.898 1 98.75 49 VAL B C 1
ATOM 1462 O O . VAL B 1 49 ? 6.008 -3.131 -2.271 1 98.75 49 VAL B O 1
ATOM 1465 N N . ASN B 1 50 ? 7.805 -4.566 -2.369 1 98.56 50 ASN B N 1
ATOM 1466 C CA . ASN B 1 50 ? 7.852 -4.594 -0.911 1 98.56 50 ASN B CA 1
ATOM 1467 C C . ASN B 1 50 ? 8.453 -3.309 -0.347 1 98.56 50 ASN B C 1
ATOM 1469 O O . ASN B 1 50 ? 9.398 -2.758 -0.918 1 98.56 50 ASN B O 1
ATOM 1473 N N . VAL B 1 51 ? 7.824 -2.797 0.692 1 98.69 51 VAL B N 1
ATOM 1474 C CA . VAL B 1 51 ? 8.227 -1.601 1.426 1 98.69 51 VAL B CA 1
ATOM 1475 C C . VAL B 1 51 ? 8.484 -1.954 2.889 1 98.69 51 VAL B C 1
ATOM 1477 O O . VAL B 1 51 ? 7.551 -1.999 3.697 1 98.69 51 VAL B O 1
ATOM 1480 N N . GLU B 1 52 ? 9.75 -2.082 3.211 1 98.25 52 GLU B N 1
ATOM 1481 C CA . GLU B 1 52 ? 10.125 -2.525 4.551 1 98.25 52 GLU B CA 1
ATOM 1482 C C . GLU B 1 52 ? 10.141 -1.358 5.535 1 98.25 52 GLU B C 1
ATOM 1484 O O . GLU B 1 52 ? 10.109 -0.195 5.125 1 98.25 52 GLU B O 1
ATOM 1489 N N . ASN B 1 53 ? 10.055 -1.661 6.715 1 98.12 53 ASN B N 1
ATOM 1490 C CA . ASN B 1 53 ? 10.07 -0.721 7.828 1 98.12 53 ASN B CA 1
ATOM 1491 C C . ASN B 1 53 ? 10.969 -1.217 8.961 1 98.12 53 ASN B C 1
ATOM 1493 O O . ASN B 1 53 ? 11.055 -2.422 9.211 1 98.12 53 ASN B O 1
ATOM 1497 N N . VAL B 1 54 ? 11.562 -0.272 9.656 1 96.06 54 VAL B N 1
ATOM 1498 C CA . VAL B 1 54 ? 12.438 -0.614 10.773 1 96.06 54 VAL B CA 1
ATOM 1499 C C . VAL B 1 54 ? 11.641 -1.313 11.867 1 96.06 54 VAL B C 1
ATOM 1501 O O . VAL B 1 54 ? 12.172 -2.146 12.602 1 96.06 54 VAL B O 1
ATOM 1504 N N . SER B 1 55 ? 10.484 -0.849 12.109 1 94.94 55 SER B N 1
ATOM 1505 C CA . SER B 1 55 ? 9.531 -1.696 12.828 1 94.94 55 SER B CA 1
ATOM 1506 C C . SER B 1 55 ? 9.031 -2.828 11.938 1 94.94 55 SER B C 1
ATOM 1508 O O . SER B 1 55 ? 8.047 -2.664 11.203 1 94.94 55 SER B O 1
ATOM 1510 N N . TYR B 1 56 ? 9.508 -3.971 12.016 1 94.12 56 TYR B N 1
ATOM 1511 C CA . TYR B 1 56 ? 9.391 -5.02 11.008 1 94.12 56 TYR B CA 1
ATOM 1512 C C . TYR B 1 56 ? 7.93 -5.41 10.805 1 94.12 56 TYR B C 1
ATOM 1514 O O . TYR B 1 56 ? 7.523 -5.742 9.688 1 94.12 56 TYR B O 1
ATOM 1522 N N . GLY B 1 57 ? 7.152 -5.445 11.781 1 94.44 57 GLY B N 1
ATOM 1523 C CA . GLY B 1 57 ? 5.746 -5.812 11.695 1 94.44 57 GLY B CA 1
ATOM 1524 C C . GLY B 1 57 ? 4.938 -4.867 10.828 1 94.44 57 GLY B C 1
ATOM 1525 O O . GLY B 1 57 ? 3.811 -5.188 10.438 1 94.44 57 GLY B O 1
ATOM 1526 N N . LEU B 1 58 ? 5.488 -3.699 10.391 1 96.5 58 LEU B N 1
ATOM 1527 C CA . LEU B 1 58 ? 4.777 -2.701 9.602 1 96.5 58 LEU B CA 1
ATOM 1528 C C . LEU B 1 58 ? 5.156 -2.801 8.133 1 96.5 58 LEU B C 1
ATOM 1530 O O . LEU B 1 58 ? 4.641 -2.049 7.301 1 96.5 58 LEU B O 1
ATOM 1534 N N . THR B 1 59 ? 6.09 -3.748 7.875 1 98.06 59 THR B N 1
ATOM 1535 C CA . THR B 1 59 ? 6.461 -3.982 6.484 1 98.06 59 THR B CA 1
ATOM 1536 C C . THR B 1 59 ? 5.234 -4.344 5.652 1 98.06 59 THR B C 1
ATOM 1538 O O . THR B 1 59 ? 4.359 -5.074 6.117 1 98.06 59 THR B O 1
ATOM 1541 N N . ILE B 1 60 ? 5.207 -3.805 4.445 1 98.44 60 ILE B N 1
ATOM 1542 C CA . ILE B 1 60 ? 4.129 -4.133 3.521 1 98.44 60 ILE B CA 1
ATOM 1543 C C . ILE B 1 60 ? 4.691 -4.871 2.311 1 98.44 60 ILE B C 1
ATOM 1545 O O . ILE B 1 60 ? 5.562 -4.355 1.608 1 98.44 60 ILE B O 1
ATOM 1549 N N . CYS B 1 61 ? 4.188 -6.016 2.043 1 98.44 61 CYS B N 1
ATOM 1550 C CA . CYS B 1 61 ? 4.645 -6.855 0.943 1 98.44 61 CYS B CA 1
ATOM 1551 C C . CYS B 1 61 ? 4.23 -6.27 -0.401 1 98.44 61 CYS B C 1
ATOM 1553 O O . CYS B 1 61 ? 3.299 -5.465 -0.471 1 98.44 61 CYS B O 1
ATOM 1555 N N . ALA B 1 62 ? 4.844 -6.758 -1.425 1 98.69 62 ALA B N 1
ATOM 1556 C CA . ALA B 1 62 ? 4.617 -6.293 -2.791 1 98.69 62 ALA B CA 1
ATOM 1557 C C . ALA B 1 62 ? 3.162 -6.504 -3.205 1 98.69 62 ALA B C 1
ATOM 1559 O O . ALA B 1 62 ? 2.566 -5.652 -3.865 1 98.69 62 ALA B O 1
ATOM 1560 N N . GLU B 1 63 ? 2.629 -7.664 -2.857 1 98.38 63 GLU B N 1
ATOM 1561 C CA . GLU B 1 63 ? 1.256 -7.984 -3.236 1 98.38 63 GLU B CA 1
ATOM 1562 C C . GLU B 1 63 ? 0.273 -6.961 -2.678 1 98.38 63 GLU B C 1
ATOM 1564 O O . GLU B 1 63 ? -0.594 -6.465 -3.4 1 98.38 63 GLU B O 1
ATOM 1569 N N . ARG B 1 64 ? 0.43 -6.668 -1.385 1 98.75 64 ARG B N 1
ATOM 1570 C CA . ARG B 1 64 ? -0.457 -5.707 -0.734 1 98.75 64 ARG B CA 1
ATOM 1571 C C . ARG B 1 64 ? -0.23 -4.301 -1.273 1 98.75 64 ARG B C 1
ATOM 1573 O O . ARG B 1 64 ? -1.18 -3.529 -1.429 1 98.75 64 ARG B O 1
ATOM 1580 N N . SER B 1 65 ? 0.983 -3.982 -1.578 1 98.81 65 SER B N 1
ATOM 1581 C CA . SER B 1 65 ? 1.291 -2.703 -2.211 1 98.81 65 SER B CA 1
ATOM 1582 C C . SER B 1 65 ? 0.571 -2.562 -3.549 1 98.81 65 SER B C 1
ATOM 1584 O O . SER B 1 65 ? -0.022 -1.52 -3.832 1 98.81 65 SER B O 1
ATOM 1586 N N . ALA B 1 66 ? 0.61 -3.549 -4.391 1 98.75 66 ALA B N 1
ATOM 1587 C CA . ALA B 1 66 ? -0.035 -3.516 -5.703 1 98.75 66 ALA B CA 1
ATOM 1588 C C . ALA B 1 66 ? -1.545 -3.334 -5.566 1 98.75 66 ALA B C 1
ATOM 1590 O O . ALA B 1 66 ? -2.152 -2.555 -6.301 1 98.75 66 ALA B O 1
ATOM 1591 N N . ILE B 1 67 ? -2.109 -4.07 -4.672 1 98.81 67 ILE B N 1
ATOM 1592 C CA . ILE B 1 67 ? -3.553 -4 -4.477 1 98.81 67 ILE B CA 1
ATOM 1593 C C . ILE B 1 67 ? -3.939 -2.609 -3.975 1 98.81 67 ILE B C 1
ATOM 1595 O O . ILE B 1 67 ? -4.926 -2.029 -4.434 1 98.81 67 ILE B O 1
ATOM 1599 N N . CYS B 1 68 ? -3.17 -2.062 -3.029 1 98.69 68 CYS B N 1
ATOM 1600 C CA . CYS B 1 68 ? -3.447 -0.714 -2.549 1 98.69 68 CYS B CA 1
ATOM 1601 C C . CYS B 1 68 ? -3.418 0.291 -3.693 1 98.69 68 CYS B C 1
ATOM 1603 O O . CYS B 1 68 ? -4.258 1.188 -3.762 1 98.69 68 CYS B O 1
ATOM 1605 N N . THR B 1 69 ? -2.465 0.156 -4.551 1 98.25 69 THR B N 1
ATOM 1606 C CA . THR B 1 69 ? -2.385 1.029 -5.715 1 98.25 69 THR B CA 1
ATOM 1607 C C . THR B 1 69 ? -3.639 0.903 -6.574 1 98.25 69 THR B C 1
ATOM 1609 O O . THR B 1 69 ? -4.238 1.909 -6.961 1 98.25 69 THR B O 1
ATOM 1612 N N . ALA B 1 70 ? -4.055 -0.285 -6.879 1 98.56 70 ALA B N 1
ATOM 1613 C CA . ALA B 1 70 ? -5.227 -0.528 -7.715 1 98.56 70 ALA B CA 1
ATOM 1614 C C . ALA B 1 70 ? -6.484 0.058 -7.078 1 98.56 70 ALA B C 1
ATOM 1616 O O . ALA B 1 70 ? -7.277 0.719 -7.75 1 98.56 70 ALA B O 1
ATOM 1617 N N . VAL B 1 71 ? -6.656 -0.189 -5.789 1 98.69 71 VAL B N 1
ATOM 1618 C CA . VAL B 1 71 ? -7.836 0.298 -5.082 1 98.69 71 VAL B CA 1
ATOM 1619 C C . VAL B 1 71 ? -7.855 1.825 -5.102 1 98.69 71 VAL B C 1
ATOM 1621 O O . VAL B 1 71 ? -8.914 2.436 -5.289 1 98.69 71 VAL B O 1
ATOM 1624 N N . SER B 1 72 ? -6.715 2.41 -4.926 1 97.94 72 SER B N 1
ATOM 1625 C CA . SER B 1 72 ? -6.617 3.865 -4.961 1 97.94 72 SER B CA 1
ATOM 1626 C C . SER B 1 72 ? -7.055 4.414 -6.316 1 97.94 72 SER B C 1
ATOM 1628 O O . SER B 1 72 ? -7.441 5.582 -6.422 1 97.94 72 SER B O 1
ATOM 1630 N N . GLU B 1 73 ? -6.949 3.598 -7.301 1 96.94 73 GLU B N 1
ATOM 1631 C CA . GLU B 1 73 ? -7.344 3.99 -8.648 1 96.94 73 GLU B CA 1
ATOM 1632 C C . GLU B 1 73 ? -8.75 3.504 -8.977 1 96.94 73 GLU B C 1
ATOM 1634 O O . GLU B 1 73 ? -9.172 3.531 -10.133 1 96.94 73 GLU B O 1
ATOM 1639 N N . GLY B 1 74 ? -9.422 2.975 -8.055 1 97 74 GLY B N 1
ATOM 1640 C CA . GLY B 1 74 ? -10.836 2.656 -8.18 1 97 74 GLY B CA 1
ATOM 1641 C C . GLY B 1 74 ? -11.086 1.218 -8.594 1 97 74 GLY B C 1
ATOM 1642 O O . GLY B 1 74 ? -12.203 0.863 -8.977 1 97 74 GLY B O 1
ATOM 1643 N N . CYS B 1 75 ? -10.078 0.377 -8.594 1 97.94 75 CYS B N 1
ATOM 1644 C CA . CYS B 1 75 ? -10.219 -1.016 -9.008 1 97.94 75 CYS B CA 1
ATOM 1645 C C . CYS B 1 75 ? -10.305 -1.937 -7.793 1 97.94 75 CYS B C 1
ATOM 1647 O O . CYS B 1 75 ? -9.461 -1.88 -6.902 1 97.94 75 CYS B O 1
ATOM 1649 N N . GLN B 1 76 ? -11.336 -2.84 -7.816 1 98.06 76 GLN B N 1
ATOM 1650 C CA . GLN B 1 76 ? -11.5 -3.723 -6.668 1 98.06 76 GLN B CA 1
ATOM 1651 C C . GLN B 1 76 ? -11.727 -5.168 -7.109 1 98.06 76 GLN B C 1
ATOM 1653 O O . GLN B 1 76 ? -12 -6.039 -6.281 1 98.06 76 GLN B O 1
ATOM 1658 N N . LYS B 1 77 ? -11.688 -5.402 -8.398 1 98.06 77 LYS B N 1
ATOM 1659 C CA . LYS B 1 77 ? -11.82 -6.75 -8.953 1 98.06 77 LYS B CA 1
ATOM 1660 C C . LYS B 1 77 ? -10.578 -7.145 -9.734 1 98.06 77 LYS B C 1
ATOM 1662 O O . LYS B 1 77 ? -10.102 -6.387 -10.586 1 98.06 77 LYS B O 1
ATOM 1667 N N . PHE B 1 78 ? -10.117 -8.352 -9.438 1 98.19 78 PHE B N 1
ATOM 1668 C CA . PHE B 1 78 ? -8.812 -8.727 -9.977 1 98.19 78 PHE B CA 1
ATOM 1669 C C . PHE B 1 78 ? -8.891 -10.062 -10.703 1 98.19 78 PHE B C 1
ATOM 1671 O O . PHE B 1 78 ? -9.695 -10.922 -10.352 1 98.19 78 PHE B O 1
ATOM 1678 N N . LYS B 1 79 ? -8.008 -10.227 -11.672 1 97.38 79 LYS B N 1
ATOM 1679 C CA . LYS B 1 79 ? -7.949 -11.445 -12.469 1 97.38 79 LYS B CA 1
ATOM 1680 C C . LYS B 1 79 ? -6.715 -12.273 -12.133 1 97.38 79 LYS B C 1
ATOM 1682 O O . LYS B 1 79 ? -6.758 -13.508 -12.148 1 97.38 79 LYS B O 1
ATOM 1687 N N . ALA B 1 80 ? -5.637 -11.523 -11.938 1 97.25 80 ALA B N 1
ATOM 1688 C CA . ALA B 1 80 ? -4.391 -12.25 -11.695 1 97.25 80 ALA B CA 1
ATOM 1689 C C . ALA B 1 80 ? -3.354 -11.352 -11.031 1 97.25 80 ALA B C 1
ATOM 1691 O O . ALA B 1 80 ? -3.371 -10.125 -11.211 1 97.25 80 ALA B O 1
ATOM 1692 N N . ILE B 1 81 ? -2.465 -11.969 -10.289 1 97.81 81 ILE B N 1
ATOM 1693 C CA . ILE B 1 81 ? -1.287 -11.297 -9.758 1 97.81 81 ILE B CA 1
ATOM 1694 C C . ILE B 1 81 ? -0.05 -12.164 -9.977 1 97.81 81 ILE B C 1
ATOM 1696 O O . ILE B 1 81 ? -0.105 -13.383 -9.82 1 97.81 81 ILE B O 1
ATOM 1700 N N . VAL B 1 82 ? 1.009 -11.531 -10.438 1 96.56 82 VAL B N 1
ATOM 1701 C CA . VAL B 1 82 ? 2.289 -12.203 -10.633 1 96.56 82 VAL B CA 1
ATOM 1702 C C . VAL B 1 82 ? 3.305 -11.68 -9.617 1 96.56 82 VAL B C 1
ATOM 1704 O O . VAL B 1 82 ? 3.535 -10.477 -9.516 1 96.56 82 VAL B O 1
ATOM 1707 N N . ILE B 1 83 ? 3.883 -12.609 -8.914 1 96.69 83 ILE B N 1
ATOM 1708 C CA . ILE B 1 83 ? 4.883 -12.273 -7.906 1 96.69 83 ILE B CA 1
ATOM 1709 C C . ILE B 1 83 ? 6.277 -12.609 -8.43 1 96.69 83 ILE B C 1
ATOM 1711 O O . ILE B 1 83 ? 6.523 -13.727 -8.883 1 96.69 83 ILE B O 1
ATOM 1715 N N . VAL B 1 84 ? 7.113 -11.625 -8.344 1 95 84 VAL B N 1
ATOM 1716 C CA . VAL B 1 84 ? 8.492 -11.758 -8.82 1 95 84 VAL B CA 1
ATOM 1717 C C . VAL B 1 84 ? 9.461 -11.453 -7.68 1 95 84 VAL B C 1
ATOM 1719 O O . VAL B 1 84 ? 9.281 -10.469 -6.953 1 95 84 VAL B O 1
ATOM 1722 N N . THR B 1 85 ? 10.477 -12.242 -7.504 1 94.19 85 THR B N 1
ATOM 1723 C CA . THR B 1 85 ? 11.461 -12.031 -6.453 1 94.19 85 THR B CA 1
ATOM 1724 C C . THR B 1 85 ? 12.852 -11.828 -7.047 1 94.19 85 THR B C 1
ATOM 1726 O O . THR B 1 85 ? 13.141 -12.32 -8.141 1 94.19 85 THR B O 1
ATOM 1729 N N . GLY B 1 86 ? 13.594 -11.039 -6.293 1 89.44 86 GLY B N 1
ATOM 1730 C CA . GLY B 1 86 ? 14.984 -10.875 -6.68 1 89.44 86 GLY B CA 1
ATOM 1731 C C . GLY B 1 86 ? 15.867 -12.031 -6.254 1 89.44 86 GLY B C 1
ATOM 1732 O O . GLY B 1 86 ? 17.094 -11.953 -6.352 1 89.44 86 GLY B O 1
ATOM 1733 N N . SER B 1 87 ? 15.273 -12.938 -5.727 1 76.5 87 SER B N 1
ATOM 1734 C CA . SER B 1 87 ? 16.031 -14.094 -5.246 1 76.5 87 SER B CA 1
ATOM 1735 C C . SER B 1 87 ? 16.734 -14.812 -6.391 1 76.5 87 SER B C 1
ATOM 1737 O O . SER B 1 87 ? 16.219 -14.836 -7.516 1 76.5 87 SER B O 1
ATOM 1739 N N . THR B 1 88 ? 17.891 -15.234 -6.004 1 71.75 88 THR B N 1
ATOM 1740 C CA . THR B 1 88 ? 18.656 -16.062 -6.926 1 71.75 88 THR B CA 1
ATOM 1741 C C . THR B 1 88 ? 18.25 -17.531 -6.797 1 71.75 88 THR B C 1
ATOM 1743 O O . THR B 1 88 ? 18.719 -18.375 -7.566 1 71.75 88 THR B O 1
ATOM 1746 N N . SER B 1 89 ? 17.391 -17.672 -5.863 1 70.62 89 SER B N 1
ATOM 1747 C CA . SER B 1 89 ? 17 -19.062 -5.629 1 70.62 89 SER B CA 1
ATOM 1748 C C . SER B 1 89 ? 16.062 -19.578 -6.727 1 70.62 89 SER B C 1
ATOM 1750 O O . SER B 1 89 ? 15.375 -18.781 -7.375 1 70.62 89 SER B O 1
ATOM 1752 N N . ASP B 1 90 ? 16.141 -20.875 -6.91 1 76.31 90 ASP B N 1
ATOM 1753 C CA . ASP B 1 90 ? 15.312 -21.562 -7.891 1 76.31 90 ASP B CA 1
ATOM 1754 C C . ASP B 1 90 ? 13.945 -21.922 -7.297 1 76.31 90 ASP B C 1
ATOM 1756 O O . ASP B 1 90 ? 13.117 -22.531 -7.965 1 76.31 90 ASP B O 1
ATOM 1760 N N . GLU B 1 91 ? 13.734 -21.562 -6.184 1 79.69 91 GLU B N 1
ATOM 1761 C CA . GLU B 1 91 ? 12.461 -21.891 -5.555 1 79.69 91 GLU B CA 1
ATOM 1762 C C . GLU B 1 91 ? 11.398 -20.844 -5.863 1 79.69 91 GLU B C 1
ATOM 1764 O O . GLU B 1 91 ? 11.703 -19.656 -5.969 1 79.69 91 GLU B O 1
ATOM 1769 N N . CYS B 1 92 ? 10.203 -21.391 -6.109 1 82.75 92 CYS B N 1
ATOM 1770 C CA . CYS B 1 92 ? 9.055 -20.5 -6.199 1 82.75 92 CYS B CA 1
ATOM 1771 C C . CYS B 1 92 ? 8.594 -20.062 -4.812 1 82.75 92 CYS B C 1
ATOM 1773 O O . CYS B 1 92 ? 8.156 -20.891 -4.012 1 82.75 92 CYS B O 1
ATOM 1775 N N . ILE B 1 93 ? 8.727 -18.844 -4.578 1 85.81 93 ILE B N 1
ATOM 1776 C CA . ILE B 1 93 ? 8.32 -18.312 -3.281 1 85.81 93 ILE B CA 1
ATOM 1777 C C . ILE B 1 93 ? 6.922 -17.719 -3.385 1 85.81 93 ILE B C 1
ATOM 1779 O O . ILE B 1 93 ? 6.684 -16.828 -4.199 1 85.81 93 ILE B O 1
ATOM 1783 N N . GLY B 1 94 ? 6.031 -18.219 -2.631 1 90.5 94 GLY B N 1
ATOM 1784 C CA . GLY B 1 94 ? 4.664 -17.734 -2.633 1 90.5 94 GLY B CA 1
ATOM 1785 C C . GLY B 1 94 ? 4.418 -16.641 -1.611 1 90.5 94 GLY B C 1
ATOM 1786 O O . GLY B 1 94 ? 5.312 -16.297 -0.835 1 90.5 94 GLY B O 1
ATOM 1787 N N . PRO B 1 95 ? 3.277 -16.094 -1.658 1 95.38 95 PRO B N 1
ATOM 1788 C CA . PRO B 1 95 ? 2.939 -15.016 -0.731 1 95.38 95 PRO B CA 1
ATOM 1789 C C . PRO B 1 95 ? 2.844 -15.492 0.718 1 95.38 95 PRO B C 1
ATOM 1791 O O . PRO B 1 95 ? 2.496 -16.641 0.973 1 95.38 95 PRO B O 1
ATOM 1794 N N . CYS B 1 96 ? 3.131 -14.617 1.67 1 95.06 96 CYS B N 1
ATOM 1795 C CA . CYS B 1 96 ? 3.01 -14.938 3.088 1 95.06 96 CYS B CA 1
ATOM 1796 C C . CYS B 1 96 ? 1.546 -15.07 3.492 1 95.06 96 CYS B C 1
ATOM 1798 O O . CYS B 1 96 ? 0.65 -14.75 2.711 1 95.06 96 CYS B O 1
ATOM 1800 N N . GLY B 1 97 ? 1.287 -15.438 4.695 1 94.19 97 GLY B N 1
ATOM 1801 C CA . GLY B 1 97 ? -0.068 -15.633 5.184 1 94.19 97 GLY B CA 1
ATOM 1802 C C . GLY B 1 97 ? -0.901 -14.367 5.176 1 94.19 97 GLY B C 1
ATOM 1803 O O . GLY B 1 97 ? -2.08 -14.398 4.816 1 94.19 97 GLY B O 1
ATOM 1804 N N . ALA B 1 98 ? -0.288 -13.242 5.625 1 96 98 ALA B N 1
ATOM 1805 C CA . ALA B 1 98 ? -0.997 -11.969 5.617 1 96 98 ALA B CA 1
ATOM 1806 C C . ALA B 1 98 ? -1.439 -11.594 4.203 1 96 98 ALA B C 1
ATOM 1808 O O . ALA B 1 98 ? -2.561 -11.125 4.004 1 96 98 ALA B O 1
ATOM 1809 N N . CYS B 1 99 ? -0.549 -11.766 3.271 1 98.25 99 CYS B N 1
ATOM 1810 C CA . CYS B 1 99 ? -0.885 -11.445 1.89 1 98.25 99 CYS B CA 1
ATOM 1811 C C . CYS B 1 99 ? -1.998 -12.352 1.373 1 98.25 99 CYS B C 1
ATOM 1813 O O . CYS B 1 99 ? -2.881 -11.898 0.642 1 98.25 99 CYS B O 1
ATOM 1815 N N . ARG B 1 100 ? -1.92 -13.664 1.669 1 97.31 100 ARG B N 1
ATOM 1816 C CA . ARG B 1 100 ? -2.986 -14.57 1.259 1 97.31 100 ARG B CA 1
ATOM 1817 C C . ARG B 1 100 ? -4.34 -14.094 1.776 1 97.31 100 ARG B C 1
ATOM 1819 O O . ARG B 1 100 ? -5.32 -14.062 1.028 1 97.31 100 ARG B O 1
ATOM 1826 N N . GLN B 1 101 ? -4.387 -13.758 3.002 1 97.44 101 GLN B N 1
ATOM 1827 C CA . GLN B 1 101 ? -5.598 -13.203 3.6 1 97.44 101 GLN B CA 1
ATOM 1828 C C . GLN B 1 101 ? -6.016 -11.914 2.902 1 97.44 101 GLN B C 1
ATOM 1830 O O . GLN B 1 101 ? -7.203 -11.695 2.652 1 97.44 101 GLN B O 1
ATOM 1835 N N . PHE B 1 102 ? -5.098 -11.062 2.586 1 98.62 102 PHE B N 1
ATOM 1836 C CA . PHE B 1 102 ? -5.375 -9.789 1.931 1 98.62 102 PHE B CA 1
ATOM 1837 C C . PHE B 1 102 ? -5.945 -10.016 0.535 1 98.62 102 PHE B C 1
ATOM 1839 O O . PHE B 1 102 ? -6.883 -9.32 0.124 1 98.62 102 PHE B O 1
ATOM 1846 N N . LEU B 1 103 ? -5.398 -10.953 -0.21 1 98.38 103 LEU B N 1
ATOM 1847 C CA . LEU B 1 103 ? -5.918 -11.32 -1.522 1 98.38 103 LEU B CA 1
ATOM 1848 C C . LEU B 1 103 ? -7.363 -11.797 -1.421 1 98.38 103 LEU B C 1
ATOM 1850 O O . LEU B 1 103 ? -8.211 -11.406 -2.232 1 98.38 103 LEU B O 1
ATOM 1854 N N . ALA B 1 104 ? -7.617 -12.609 -0.427 1 97.81 104 ALA B N 1
ATOM 1855 C CA . ALA B 1 104 ? -8.93 -13.242 -0.271 1 97.81 104 ALA B CA 1
ATOM 1856 C C . ALA B 1 104 ? -10.008 -12.195 -0.017 1 97.81 104 ALA B C 1
ATOM 1858 O O . ALA B 1 104 ? -11.195 -12.445 -0.271 1 97.81 104 ALA B O 1
ATOM 1859 N N . GLU B 1 105 ? -9.633 -11.055 0.534 1 98.19 105 GLU B N 1
ATOM 1860 C CA . GLU B 1 105 ? -10.562 -9.953 0.751 1 98.19 105 GLU B CA 1
ATOM 1861 C C . GLU B 1 105 ? -11.273 -9.57 -0.543 1 98.19 105 GLU B C 1
ATOM 1863 O O . GLU B 1 105 ? -12.43 -9.148 -0.521 1 98.19 105 GLU B O 1
ATOM 1868 N N . PHE B 1 106 ? -10.562 -9.75 -1.706 1 98.25 106 PHE B N 1
ATOM 1869 C CA . PHE B 1 106 ? -11.078 -9.289 -2.992 1 98.25 106 PHE B CA 1
ATOM 1870 C C . PHE B 1 106 ? -11.508 -10.477 -3.852 1 98.25 106 PHE B C 1
ATOM 1872 O O . PHE B 1 106 ? -11.492 -10.391 -5.082 1 98.25 106 PHE B O 1
ATOM 1879 N N . GLY B 1 107 ? -11.828 -11.562 -3.219 1 97 107 GLY B N 1
ATOM 1880 C CA . GLY B 1 107 ? -12.273 -12.758 -3.916 1 97 107 GLY B CA 1
ATOM 1881 C C . GLY B 1 107 ? -11.25 -13.883 -3.883 1 97 107 GLY B C 1
ATOM 1882 O O . GLY B 1 107 ? -10.055 -13.633 -3.697 1 97 107 GLY B O 1
ATOM 1883 N N . THR B 1 108 ? -11.766 -15.047 -4.168 1 97.12 108 THR B N 1
ATOM 1884 C CA . THR B 1 108 ? -10.875 -16.203 -4.062 1 97.12 108 THR B CA 1
ATOM 1885 C C . THR B 1 108 ? -10.742 -16.906 -5.402 1 97.12 108 THR B C 1
ATOM 1887 O O . THR B 1 108 ? -9.938 -17.828 -5.551 1 97.12 108 THR B O 1
ATOM 1890 N N . ASP B 1 109 ? -11.547 -16.406 -6.336 1 97.19 109 ASP B N 1
ATOM 1891 C CA . ASP B 1 109 ? -11.531 -17.031 -7.656 1 97.19 109 ASP B CA 1
ATOM 1892 C C . ASP B 1 109 ? -10.742 -16.188 -8.656 1 97.19 109 ASP B C 1
ATOM 1894 O O . ASP B 1 109 ? -11.297 -15.727 -9.656 1 97.19 109 ASP B O 1
ATOM 1898 N N . TRP B 1 110 ? -9.516 -15.992 -8.492 1 96.25 110 TRP B N 1
ATOM 1899 C CA . TRP B 1 110 ? -8.594 -15.344 -9.414 1 96.25 110 TRP B CA 1
ATOM 1900 C C . TRP B 1 110 ? -7.168 -15.859 -9.211 1 96.25 110 TRP B C 1
ATOM 1902 O O . TRP B 1 110 ? -6.891 -16.578 -8.25 1 96.25 110 TRP B O 1
ATOM 1912 N N . ASP B 1 111 ? -6.285 -15.602 -10.102 1 95.94 111 ASP B N 1
ATOM 1913 C CA . ASP B 1 111 ? -5.066 -16.391 -10.258 1 95.94 111 ASP B CA 1
ATOM 1914 C C . ASP B 1 111 ? -3.881 -15.703 -9.586 1 95.94 111 ASP B C 1
ATOM 1916 O O . ASP B 1 111 ? -3.744 -14.484 -9.656 1 95.94 111 ASP B O 1
ATOM 1920 N N . VAL B 1 112 ? -3.027 -16.531 -9.016 1 96.31 112 VAL B N 1
ATOM 1921 C CA . VAL B 1 112 ? -1.756 -16.094 -8.453 1 96.31 112 VAL B CA 1
ATOM 1922 C C . VAL B 1 112 ? -0.609 -16.875 -9.094 1 96.31 112 VAL B C 1
ATOM 1924 O O . VAL B 1 112 ? -0.661 -18.109 -9.195 1 96.31 112 VAL B O 1
ATOM 1927 N N . TYR B 1 113 ? 0.358 -16.094 -9.492 1 93.75 113 TYR B N 1
ATOM 1928 C CA . TYR B 1 113 ? 1.568 -16.672 -10.062 1 93.75 113 TYR B CA 1
ATOM 1929 C C . TYR B 1 113 ? 2.785 -16.359 -9.203 1 93.75 113 TYR B C 1
ATOM 1931 O O . TYR B 1 113 ? 3.029 -15.195 -8.875 1 93.75 113 TYR B O 1
ATOM 1939 N N . PHE B 1 114 ? 3.506 -17.234 -8.844 1 91.75 114 PHE B N 1
ATOM 1940 C CA . PHE B 1 114 ? 4.805 -16.938 -8.25 1 91.75 114 PHE B CA 1
ATOM 1941 C C . PHE B 1 114 ? 5.926 -17.609 -9.031 1 91.75 114 PHE B C 1
ATOM 1943 O O . PHE B 1 114 ? 5.824 -18.781 -9.383 1 91.75 114 PHE B O 1
ATOM 1950 N N . THR B 1 115 ? 6.875 -16.812 -9.273 1 90.25 115 THR B N 1
ATOM 1951 C CA . THR B 1 115 ? 7.789 -17.094 -10.375 1 90.25 115 THR B CA 1
ATOM 1952 C C . THR B 1 115 ? 9.188 -17.406 -9.852 1 90.25 115 THR B C 1
ATOM 1954 O O . THR B 1 115 ? 9.5 -17.125 -8.688 1 90.25 115 THR B O 1
ATOM 1957 N N . ARG B 1 116 ? 9.938 -17.938 -10.852 1 86.44 116 ARG B N 1
ATOM 1958 C CA . ARG B 1 116 ? 11.375 -18.141 -10.664 1 86.44 116 ARG B CA 1
ATOM 1959 C C . ARG B 1 116 ? 12.188 -17.219 -11.578 1 86.44 116 ARG B C 1
ATOM 1961 O O . ARG B 1 116 ? 11.633 -16.578 -12.469 1 86.44 116 ARG B O 1
ATOM 1968 N N . LYS B 1 117 ? 13.398 -17.203 -11.281 1 82.88 117 LYS B N 1
ATOM 1969 C CA . LYS B 1 117 ? 14.312 -16.375 -12.055 1 82.88 117 LYS B CA 1
ATOM 1970 C C . LYS B 1 117 ? 14.289 -16.75 -13.531 1 82.88 117 LYS B C 1
ATOM 1972 O O . LYS B 1 117 ? 14.414 -15.891 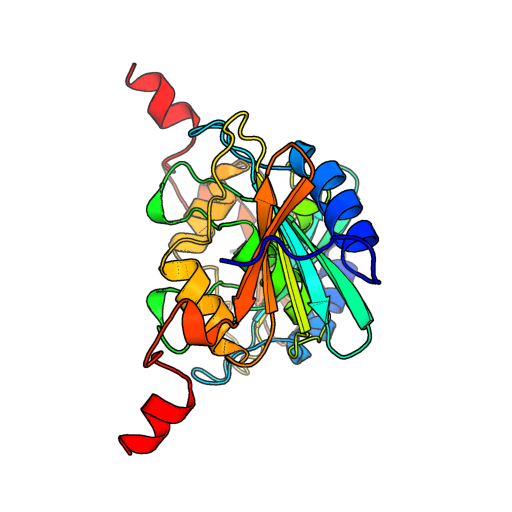-14.398 1 82.88 117 LYS B O 1
ATOM 1977 N N . ASP B 1 118 ? 14.102 -17.984 -13.852 1 79.12 118 ASP B N 1
ATOM 1978 C CA . ASP B 1 118 ? 14.188 -18.453 -15.234 1 79.12 118 ASP B CA 1
ATOM 1979 C C . ASP B 1 118 ? 12.867 -18.25 -15.961 1 79.12 118 ASP B C 1
ATOM 1981 O O . ASP B 1 118 ? 12.734 -18.594 -17.141 1 79.12 118 ASP B O 1
ATOM 1985 N N . GLY B 1 119 ? 11.906 -17.766 -15.195 1 81 119 GLY B N 1
ATOM 1986 C CA . GLY B 1 119 ? 10.625 -17.469 -15.82 1 81 119 GLY B CA 1
ATOM 1987 C C . GLY B 1 119 ? 9.586 -18.547 -15.578 1 81 119 GLY B C 1
ATOM 1988 O O . GLY B 1 119 ? 8.406 -18.359 -15.859 1 81 119 GLY B O 1
ATOM 1989 N N . SER B 1 120 ? 10.055 -19.672 -15.109 1 85.44 120 SER B N 1
ATOM 1990 C CA . SER B 1 120 ? 9.07 -20.672 -14.727 1 85.44 120 SER B CA 1
ATOM 1991 C C . SER B 1 120 ? 8.234 -20.219 -13.539 1 85.44 120 SER B C 1
ATOM 1993 O O . SER B 1 120 ? 8.625 -19.297 -12.82 1 85.44 120 SER B O 1
ATOM 1995 N N . TYR B 1 121 ? 6.953 -20.797 -13.5 1 88.88 121 TYR B N 1
ATOM 1996 C CA . TYR B 1 121 ? 6.066 -20.328 -12.445 1 88.88 121 TYR B CA 1
ATOM 1997 C C . TYR B 1 121 ? 5.133 -21.438 -11.977 1 88.88 121 TYR B C 1
ATOM 1999 O O . TYR B 1 121 ? 4.969 -22.453 -12.664 1 88.88 121 TYR B O 1
ATOM 2007 N N . ILE B 1 122 ? 4.688 -21.266 -10.742 1 89.56 122 ILE B N 1
ATOM 2008 C CA . ILE B 1 122 ? 3.531 -21.984 -10.234 1 89.56 122 ILE B CA 1
ATOM 2009 C C . ILE B 1 122 ? 2.289 -21.109 -10.305 1 89.56 122 ILE B C 1
ATOM 2011 O O . ILE B 1 122 ? 2.348 -19.906 -9.984 1 89.56 122 ILE B O 1
ATOM 2015 N N . LYS B 1 123 ? 1.264 -21.75 -10.797 1 93 123 LYS B N 1
ATOM 2016 C CA . LYS B 1 123 ? -0.02 -21.047 -10.867 1 93 123 LYS B CA 1
ATOM 2017 C C . LYS B 1 123 ? -1.055 -21.719 -9.969 1 93 123 LYS B C 1
ATOM 2019 O O . LYS B 1 123 ? -1.159 -22.953 -9.938 1 93 123 LYS B O 1
ATOM 2024 N N . CYS B 1 124 ? -1.812 -20.906 -9.211 1 93.88 124 CYS B N 1
ATOM 2025 C CA . CYS B 1 124 ? -2.943 -21.406 -8.438 1 93.88 124 CYS B CA 1
ATOM 2026 C C . CYS B 1 124 ? -3.975 -20.312 -8.211 1 93.88 124 CYS B C 1
ATOM 2028 O O . CYS B 1 124 ? -3.746 -19.156 -8.562 1 93.88 124 CYS B O 1
ATOM 2030 N N . LYS B 1 125 ? -5.098 -20.75 -7.699 1 96.5 125 LYS B N 1
ATOM 2031 C CA . LYS B 1 125 ? -6.125 -19.781 -7.301 1 96.5 125 LYS B CA 1
ATOM 2032 C C . LYS B 1 125 ? -5.898 -19.312 -5.871 1 96.5 125 LYS B C 1
ATOM 2034 O O . LYS B 1 125 ? -5.277 -20 -5.066 1 96.5 125 LYS B O 1
ATOM 2039 N N . VAL B 1 126 ? -6.461 -18.156 -5.551 1 97.62 126 VAL B N 1
ATOM 2040 C CA . VAL B 1 126 ? -6.406 -17.656 -4.184 1 97.62 126 VAL B CA 1
ATOM 2041 C C . VAL B 1 126 ? -7.027 -18.672 -3.232 1 97.62 126 VAL B C 1
ATOM 2043 O O . VAL B 1 126 ? -6.508 -18.906 -2.141 1 97.62 126 VAL B O 1
ATOM 2046 N N . ALA B 1 127 ? -8.062 -19.328 -3.625 1 96.69 127 ALA B N 1
ATOM 2047 C CA . ALA B 1 127 ? -8.758 -20.328 -2.809 1 96.69 127 ALA B CA 1
ATOM 2048 C C . ALA B 1 127 ? -7.836 -21.484 -2.438 1 96.69 127 ALA B C 1
ATOM 2050 O O . ALA B 1 127 ? -7.949 -22.047 -1.35 1 96.69 127 ALA B O 1
ATOM 2051 N N . GLU B 1 128 ? -6.973 -21.781 -3.318 1 96.44 128 GLU B N 1
ATOM 2052 C CA . GLU B 1 128 ? -6.051 -22.891 -3.08 1 96.44 128 GLU B CA 1
ATOM 2053 C C . GLU B 1 128 ? -4.941 -22.484 -2.113 1 96.44 128 GLU B C 1
ATOM 2055 O O . GLU B 1 128 ? -4.43 -23.328 -1.364 1 96.44 128 GLU B O 1
ATOM 2060 N N . LEU B 1 129 ? -4.617 -21.266 -2.143 1 95.06 129 LEU B N 1
ATOM 2061 C CA . LEU B 1 129 ? -3.566 -20.75 -1.271 1 95.06 129 LEU B CA 1
ATOM 2062 C C . LEU B 1 129 ? -4.074 -20.594 0.158 1 95.06 129 LEU B C 1
ATOM 2064 O O . LEU B 1 129 ? -3.301 -20.688 1.112 1 95.06 129 LEU B O 1
ATOM 2068 N N . LEU B 1 130 ? -5.305 -20.297 0.269 1 96.19 130 LEU B N 1
ATOM 2069 C CA . LEU B 1 130 ? -5.926 -20.078 1.572 1 96.19 130 LEU B CA 1
ATOM 2070 C C . LEU B 1 130 ? -7.242 -20.844 1.675 1 96.19 130 LEU B C 1
ATOM 2072 O O . LEU B 1 130 ? -8.32 -20.234 1.691 1 96.19 130 LEU B O 1
ATOM 2076 N N . PRO B 1 131 ? -7.176 -22.094 1.826 1 93.06 131 PRO B N 1
ATOM 2077 C CA . PRO B 1 131 ? -8.414 -22.859 1.96 1 93.06 131 PRO B CA 1
ATOM 2078 C C . PRO B 1 131 ? -9.242 -22.438 3.174 1 93.06 131 PRO B C 1
ATOM 2080 O O . PRO B 1 131 ? -8.68 -22.109 4.219 1 93.06 131 PRO B O 1
ATOM 2083 N N . HIS B 1 132 ? -10.641 -22.391 3.053 1 92.81 132 HIS B N 1
ATOM 2084 C CA . HIS B 1 132 ? -11.562 -21.969 4.102 1 92.81 132 HIS B CA 1
ATOM 2085 C C . HIS B 1 132 ? -11.25 -20.562 4.578 1 92.81 132 HIS B C 1
ATOM 2087 O O . HIS B 1 132 ? -11.234 -20.297 5.785 1 92.81 132 HIS B O 1
ATOM 2093 N N . ALA B 1 133 ? -10.93 -19.859 3.596 1 91.19 133 ALA B N 1
ATOM 2094 C CA . ALA B 1 133 ? -10.492 -18.5 3.889 1 91.19 133 ALA B CA 1
ATOM 2095 C C . ALA B 1 133 ? -11.531 -17.75 4.73 1 91.19 133 ALA B C 1
ATOM 2097 O O . ALA B 1 133 ? -12.734 -17.922 4.531 1 91.19 133 ALA B O 1
ATOM 2098 N N . PHE B 1 134 ? -11.078 -16.969 5.723 1 92.19 134 PHE B N 1
ATOM 2099 C CA . PHE B 1 134 ? -11.898 -15.977 6.398 1 92.19 134 PHE B CA 1
ATOM 2100 C C . PHE B 1 134 ? -12.188 -14.797 5.473 1 92.19 134 PHE B C 1
ATOM 2102 O O . PHE B 1 134 ? -11.297 -14 5.18 1 92.19 134 PHE B O 1
ATOM 2109 N N . VAL B 1 135 ? -13.414 -14.727 4.93 1 93.44 135 VAL B N 1
ATOM 2110 C CA . VAL B 1 135 ? -13.781 -13.758 3.9 1 93.44 135 VAL B CA 1
ATOM 2111 C C . VAL B 1 135 ? -14.898 -12.852 4.422 1 93.44 135 VAL B C 1
ATOM 2113 O O . VAL B 1 135 ? -15.445 -13.094 5.5 1 93.44 135 VAL B O 1
ATOM 2116 N N . PRO B 1 136 ? -15.148 -11.695 3.754 1 92.56 136 PRO B N 1
ATOM 2117 C CA . PRO B 1 136 ? -16.172 -10.758 4.207 1 92.56 136 PRO B CA 1
ATOM 2118 C C . PRO B 1 136 ? -17.5 -11.445 4.527 1 92.56 136 PRO B C 1
ATOM 2120 O O . PRO B 1 136 ? -18.156 -11.102 5.512 1 92.56 136 PRO B O 1
ATOM 2123 N N . GLU B 1 137 ? -17.891 -12.453 3.771 1 90.62 137 GLU B N 1
ATOM 2124 C CA . GLU B 1 137 ? -19.141 -13.18 3.973 1 90.62 137 GLU B CA 1
ATOM 2125 C C . GLU B 1 137 ? -19.125 -13.938 5.301 1 90.62 137 GLU B C 1
ATOM 2127 O O . GLU B 1 137 ? -20.188 -14.305 5.82 1 90.62 137 GLU B O 1
ATOM 2132 N N . SER B 1 138 ? -18 -14.297 5.801 1 87.25 138 SER B N 1
ATOM 2133 C CA . SER B 1 138 ? -17.859 -15.016 7.062 1 87.25 138 SER B CA 1
ATOM 2134 C C . SER B 1 138 ? -18.422 -14.195 8.227 1 87.25 138 SER B C 1
ATOM 2136 O O . SER B 1 138 ? -18.828 -14.758 9.242 1 87.25 138 SER B O 1
ATOM 2138 N N . LEU B 1 139 ? -18.312 -12.82 8.188 1 85.31 139 LEU B N 1
ATOM 2139 C CA . LEU B 1 139 ? -18.859 -11.953 9.227 1 85.31 139 LEU B CA 1
ATOM 2140 C C . LEU B 1 139 ? -20.375 -11.898 9.148 1 85.31 139 LEU B C 1
ATOM 2142 O O . LEU B 1 139 ? -21.047 -11.68 10.164 1 85.31 139 LEU B O 1
ATOM 2146 N N . GLN B 1 140 ? -20.844 -11.828 7.98 1 74.19 140 GLN B N 1
ATOM 2147 C CA . GLN B 1 140 ? -22.297 -11.766 7.828 1 74.19 140 GLN B CA 1
ATOM 2148 C C . GLN B 1 140 ? -22.953 -13.023 8.383 1 74.19 140 GLN B C 1
ATOM 2150 O O . GLN B 1 140 ? -24.094 -12.969 8.867 1 74.19 140 GLN B O 1
ATOM 2155 N N . LYS B 1 141 ? -22.328 -14.133 8.141 1 61.16 141 LYS B N 1
ATOM 2156 C CA . LYS B 1 141 ? -22.969 -15.352 8.633 1 61.16 141 LYS B CA 1
ATOM 2157 C C . LYS B 1 141 ? -23.094 -15.32 10.156 1 61.16 141 LYS B C 1
ATOM 2159 O O . LYS B 1 141 ? -23.891 -16.078 10.727 1 61.16 141 LYS B O 1
ATOM 2164 N N . GLN B 1 142 ? -22.312 -14.633 10.859 1 49.25 142 GLN B N 1
ATOM 2165 C CA . GLN B 1 142 ? -22.422 -14.633 12.32 1 49.25 142 GLN B CA 1
ATOM 2166 C C . GLN B 1 142 ? -23.531 -13.68 12.781 1 49.25 142 GLN B C 1
ATOM 2168 O O . GLN B 1 142 ? -23.938 -13.727 13.945 1 49.25 142 GLN B O 1
ATOM 2173 N N . SER B 1 143 ? -23.984 -12.773 11.945 1 40.25 143 SER B N 1
ATOM 2174 C CA . SER B 1 143 ? -25.156 -12.094 12.484 1 40.25 143 SER B CA 1
ATOM 2175 C C . SER B 1 143 ? -26.438 -12.852 12.133 1 40.25 143 SER B C 1
ATOM 2177 O O . SER B 1 143 ? -26.547 -13.438 11.055 1 40.25 143 SER B O 1
#

Secondary structure (DSSP, 8-state):
--B--TTSTTHHHHHHHHHHHGGG-B-TTT---EEEEEEETTS-EEEEE-B--SSGGG-B-HHHHHHHHHHHTT---EEEEEEEE----SS-PPP-HHHHHHHHTT-SSSEEEEE-TTS-EEEEEHHHHSTT---HHHHHTT-/--B--TTSTTHHHHHHHHHHHGGG-B-TTT---EEEEEEETTS-EEEEE-B--SSGGG-B-HHHHHHHHHHHTT---EEEEEEEE----SS-PPP-HHHHHHHHTT-SSSEEEEE-TTS-EEEEEHHHHSTT---HHHHHTT-

Radius of gyration: 18.95 Å; Cα contacts (8 Å, |Δi|>4): 660; chains: 2; bounding box: 51×58×43 Å

pLDDT: mean 90.45, std 13.49, range [33.16, 98.81]

Nearest PDB structures (foldseek):
  2fr6-assembly1_A  TM=9.603E-01  e=1.005E-17  Mus musculus
  8x6y-assembly1_B-2  TM=9.561E-01  e=1.884E-15  Enterococcus
  8x6w-assembly1_A  TM=9.535E-01  e=2.002E-15  Enterococcus
  1uwz-assembly1_A  TM=9.384E-01  e=9.170E-15  Bacillus subtilis
  1ux1-assembly1_D  TM=9.415E-01  e=1.036E-14  Bacillus subtilis

Organism: Nephila pilipes (NCBI:txid299642)

InterPro domains:
  IPR002125 Cytidine and deoxycytidylate deaminase domain [PF00383] (19-109)
  IPR002125 Cytidine and deoxycytidylate deaminase domain [PS51747] (9-137)
  IPR006262 Cytidine deaminase, homotetrameric [TIGR01354] (14-138)
  IPR016192 APOBEC/CMP deaminase, zinc-binding [PS00903] (61-103)
  IPR016193 Cytidine deaminase-like [SSF53927] (14-140)
  IPR050202 Cytidine and Deoxycytidylate Deaminase [PTHR11644] (13-142)